Protein AF-0000000078165678 (afdb_homodimer)

Solvent-accessible surface area (backbone atoms only — not comparable to full-atom values): 18651 Å² total; per-residue (Å²): 136,82,77,77,74,76,75,75,70,80,78,75,77,70,80,74,79,73,85,75,77,84,76,58,66,64,61,79,60,72,53,72,74,66,67,75,62,62,74,57,69,60,72,69,70,60,72,50,87,50,78,66,62,39,40,30,52,13,30,58,31,57,46,31,37,28,47,55,70,86,42,38,76,42,80,44,80,47,77,76,38,74,46,68,46,66,55,64,49,75,38,49,30,48,27,37,32,32,26,55,42,74,42,92,86,68,48,48,41,68,42,73,66,21,32,33,27,64,57,38,56,46,24,39,38,17,45,44,55,43,23,73,54,58,28,30,36,43,35,45,81,53,34,38,34,33,22,57,84,89,43,74,77,44,63,18,38,58,53,96,34,27,23,35,90,137,82,80,79,75,77,78,76,72,81,77,75,75,70,81,74,80,73,86,76,79,85,75,57,65,62,61,81,62,72,52,72,74,67,66,74,62,62,76,59,70,59,72,70,69,59,73,50,88,51,78,67,62,40,40,29,51,13,30,59,30,58,46,30,37,29,45,54,72,87,42,37,77,41,79,43,80,47,76,78,38,75,46,68,45,66,56,64,50,76,38,49,29,48,28,35,32,32,26,55,43,75,43,95,87,68,49,48,41,71,42,72,66,21,33,33,26,64,57,38,55,47,24,39,37,17,45,43,55,44,22,72,54,59,28,30,36,43,33,45,81,53,33,38,34,32,22,56,83,91,43,76,77,44,63,19,39,59,52,96,36,27,23,35,90

Nearest PDB structures (foldseek):
  8to6-assembly1_J  TM=2.384E-01  e=2.550E+00  Escherichia coli K-12
  6n62-assembly1_D  TM=2.868E-01  e=6.479E+00  Escherichia coli
  8to6-assembly1_J  TM=2.404E-01  e=2.681E+00  Escherichia coli K-12
  6n62-assembly1_D  TM=2.866E-01  e=6.823E+00  Escherichia coli

Secondary structure (DSSP, 8-state):
------------------SSSS------------SGGGT--S------S-GGG-EEEETT-SS-EES-GGGBSS-EEEEEEEEE-TT--EEEEEEEEEEEEE-TTS-EEEEEEEEEETT-SSEEEEHHHHHTTT-EEEEETTEEEEEETTEEEEEEEEETTEEE-/------------------SSSS------------SGGGT--S------S-GGG-EEEETT-SS-EES-GGGBSS-EEEEEEEEE-TT--EEEEEEEEEEEEE-TTS-EEEEEEEEEETT-SSEEEEHHHHHTTT-EEEEETTEEEEEETTEEEEEEEEETTEEE-

Structure (mmCIF, N/CA/C/O backbone):
data_AF-0000000078165678-model_v1
#
loop_
_entity.id
_entity.type
_entity.pdbx_description
1 polymer 'Retrovirus-related Pol polyprotein from transposon TNT 1-94-like beta-barrel domain-containing protein'
#
loop_
_atom_site.group_PDB
_atom_site.id
_atom_site.type_symbol
_atom_site.label_atom_id
_atom_site.label_alt_id
_atom_site.label_comp_id
_atom_site.label_asym_id
_atom_site.label_entity_id
_atom_site.label_seq_id
_atom_site.pdbx_PDB_ins_code
_atom_site.Cartn_x
_atom_site.Cartn_y
_atom_site.Cartn_z
_atom_site.occupancy
_atom_site.B_iso_or_equiv
_atom_site.auth_seq_id
_atom_site.auth_comp_id
_atom_site.auth_asym_id
_atom_site.auth_atom_id
_atom_site.pdbx_PDB_model_num
ATOM 1 N N . MET A 1 1 ? -13.43 -62.094 -15.93 1 25.5 1 MET A N 1
ATOM 2 C CA . MET A 1 1 ? -13.492 -60.969 -16.844 1 25.5 1 MET A CA 1
ATOM 3 C C . MET A 1 1 ? -13.539 -59.656 -16.078 1 25.5 1 MET A C 1
ATOM 5 O O . MET A 1 1 ? -14.617 -59.188 -15.672 1 25.5 1 MET A O 1
ATOM 9 N N . ASN A 1 2 ? -12.633 -59.375 -15.172 1 29.27 2 ASN A N 1
ATOM 10 C CA . ASN A 1 2 ? -12.57 -58.438 -14.039 1 29.27 2 ASN A CA 1
ATOM 11 C C . ASN A 1 2 ? -12.43 -57 -14.5 1 29.27 2 ASN A C 1
ATOM 13 O O . ASN A 1 2 ? -11.461 -56.656 -15.18 1 29.27 2 ASN A O 1
ATOM 17 N N . GLY A 1 3 ? -13.586 -56.344 -14.82 1 27.39 3 GLY A N 1
ATOM 18 C CA . GLY A 1 3 ? -13.742 -55.031 -15.406 1 27.39 3 GLY A CA 1
ATOM 19 C C . GLY A 1 3 ? -13.047 -53.938 -14.609 1 27.39 3 GLY A C 1
ATOM 20 O O . GLY A 1 3 ? -13.352 -53.719 -13.43 1 27.39 3 GLY A O 1
ATOM 21 N N . LYS A 1 4 ? -11.758 -53.656 -14.891 1 30.83 4 LYS A N 1
ATOM 22 C CA . LYS A 1 4 ? -10.875 -52.625 -14.352 1 30.83 4 LYS A CA 1
ATOM 23 C C . LYS A 1 4 ? -11.531 -51.25 -14.43 1 30.83 4 LYS A C 1
ATOM 25 O O . LYS A 1 4 ? -11.82 -50.75 -15.523 1 30.83 4 LYS A O 1
ATOM 30 N N . GLY A 1 5 ? -12.391 -50.969 -13.461 1 30.25 5 GLY A N 1
ATOM 31 C CA . GLY A 1 5 ? -13.078 -49.688 -13.32 1 30.25 5 GLY A CA 1
ATOM 32 C C . GLY A 1 5 ? -12.164 -48.5 -13.477 1 30.25 5 GLY A C 1
ATOM 33 O O . GLY A 1 5 ? -11.109 -48.438 -12.844 1 30.25 5 GLY A O 1
ATOM 34 N N . LYS A 1 6 ? -12.156 -47.875 -14.695 1 29.58 6 LYS A N 1
ATOM 35 C CA . LYS A 1 6 ? -11.469 -46.688 -15.141 1 29.58 6 LYS A CA 1
ATOM 36 C C . LYS A 1 6 ? -11.656 -45.531 -14.141 1 29.58 6 LYS A C 1
ATOM 38 O O . LYS A 1 6 ? -12.789 -45.188 -13.82 1 29.58 6 LYS A O 1
ATOM 43 N N . SER A 1 7 ? -10.758 -45.531 -13.148 1 27.52 7 SER A N 1
ATOM 44 C CA . SER A 1 7 ? -10.742 -44.438 -12.164 1 27.52 7 SER A CA 1
ATOM 45 C C . SER A 1 7 ? -10.789 -43.062 -12.836 1 27.52 7 SER A C 1
ATOM 47 O O . SER A 1 7 ? -9.977 -42.781 -13.719 1 27.52 7 SER A O 1
ATOM 49 N N . VAL A 1 8 ? -11.953 -42.594 -13.195 1 24.62 8 VAL A N 1
ATOM 50 C CA . VAL A 1 8 ? -12.266 -41.25 -13.742 1 24.62 8 VAL A CA 1
ATOM 51 C C . VAL A 1 8 ? -11.461 -40.188 -13.016 1 24.62 8 VAL A C 1
ATOM 53 O O . VAL A 1 8 ? -11.461 -40.125 -11.781 1 24.62 8 VAL A O 1
ATOM 56 N N . SER A 1 9 ? -10.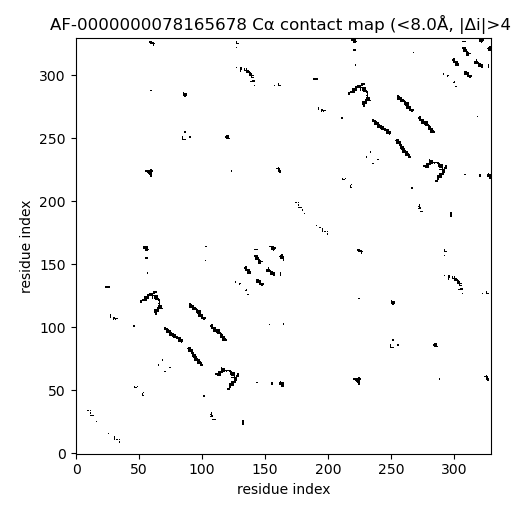297 -39.938 -13.602 1 26.17 9 SER A N 1
ATOM 57 C CA . SER A 1 9 ? -9.398 -38.875 -13.156 1 26.17 9 SER A CA 1
ATOM 58 C C . SER A 1 9 ? -10.156 -37.562 -12.984 1 26.17 9 SER A C 1
ATOM 60 O O . SER A 1 9 ? -11 -37.219 -13.82 1 26.17 9 SER A O 1
ATOM 62 N N . PRO A 1 10 ? -10.438 -37.219 -11.828 1 26.42 10 PRO A N 1
ATOM 63 C CA . PRO A 1 10 ? -11.164 -35.969 -11.562 1 26.42 10 PRO A CA 1
ATOM 64 C C . PRO A 1 10 ? -10.641 -34.781 -12.375 1 26.42 10 PRO A C 1
ATOM 66 O O . PRO A 1 10 ? -9.43 -34.625 -12.531 1 26.42 10 PRO A O 1
ATOM 69 N N . LEU A 1 11 ? -11.219 -34.375 -13.594 1 23.06 11 LEU A N 1
ATOM 70 C CA . LEU A 1 11 ? -11.078 -33.281 -14.531 1 23.06 11 LEU A CA 1
ATOM 71 C C . LEU A 1 11 ? -10.859 -31.953 -13.797 1 23.06 11 LEU A C 1
ATOM 73 O O . LEU A 1 11 ? -11.695 -31.547 -12.984 1 23.06 11 LEU A O 1
ATOM 77 N N . ALA A 1 12 ? -9.664 -31.719 -13.336 1 26.28 12 ALA A N 1
ATOM 78 C CA . ALA A 1 12 ? -9.234 -30.391 -12.906 1 26.28 12 ALA A CA 1
ATOM 79 C C . ALA A 1 12 ? -9.633 -29.328 -13.922 1 26.28 12 ALA A C 1
ATOM 81 O O . ALA A 1 12 ? -9.289 -29.438 -15.102 1 26.28 12 ALA A O 1
ATOM 82 N N . THR A 1 13 ? -10.867 -28.859 -14.008 1 25.22 13 THR A N 1
ATOM 83 C CA . THR A 1 13 ? -11.289 -27.859 -14.977 1 25.22 13 THR A CA 1
ATOM 84 C C . THR A 1 13 ? -10.398 -26.609 -14.891 1 25.22 13 THR A C 1
ATOM 86 O O . THR A 1 13 ? -10.383 -25.922 -13.867 1 25.22 13 THR A O 1
ATOM 89 N N . VAL A 1 14 ? -9.164 -26.656 -15.188 1 27.55 14 VAL A N 1
ATOM 90 C CA . VAL A 1 14 ? -8.328 -25.5 -15.438 1 27.55 14 VAL A CA 1
ATOM 91 C C . VAL A 1 14 ? -8.992 -24.594 -16.469 1 27.55 14 VAL A C 1
ATOM 93 O O . VAL A 1 14 ? -9.297 -25.031 -17.578 1 27.55 14 VAL A O 1
ATOM 96 N N . VAL A 1 15 ? -9.781 -23.625 -16 1 25.73 15 VAL A N 1
ATOM 97 C CA . VAL A 1 15 ? -10.289 -22.703 -17.016 1 25.73 15 VAL A CA 1
ATOM 98 C C . VAL A 1 15 ? -9.133 -21.953 -17.672 1 25.73 15 VAL A C 1
ATOM 100 O O . VAL A 1 15 ? -8.367 -21.266 -16.984 1 25.73 15 VAL A O 1
ATOM 103 N N . VAL A 1 16 ? -8.531 -22.531 -18.625 1 25.78 16 VAL A N 1
ATOM 104 C CA . VAL A 1 16 ? -7.57 -21.875 -19.516 1 25.78 16 VAL A CA 1
ATOM 105 C C . VAL A 1 16 ? -8.242 -20.719 -20.25 1 25.78 16 VAL A C 1
ATOM 107 O O . VAL A 1 16 ? -9.203 -20.922 -20.984 1 25.78 16 VAL A O 1
ATOM 110 N N . VAL A 1 17 ? -8.25 -19.453 -19.641 1 27.78 17 VAL A N 1
ATOM 111 C CA . VAL A 1 17 ? -8.75 -18.344 -20.438 1 27.78 17 VAL A CA 1
ATOM 112 C C . VAL A 1 17 ? -7.812 -18.094 -21.625 1 27.78 17 VAL A C 1
ATOM 114 O O . VAL A 1 17 ? -6.594 -18.047 -21.469 1 27.78 17 VAL A O 1
ATOM 117 N N . GLU A 1 18 ? -8.227 -18.5 -22.781 1 25.64 18 GLU A N 1
ATOM 118 C CA . GLU A 1 18 ? -7.594 -18.188 -24.047 1 25.64 18 GLU A CA 1
ATOM 119 C C . GLU A 1 18 ? -7.234 -16.719 -24.156 1 25.64 18 GLU A C 1
ATOM 121 O O . GLU A 1 18 ? -7.891 -15.867 -23.531 1 25.64 18 GLU A O 1
ATOM 126 N N . ARG A 1 19 ? -6.047 -16.344 -24.703 1 24.73 19 ARG A N 1
ATOM 127 C CA . ARG A 1 19 ? -5.324 -15.109 -24.984 1 24.73 19 ARG A CA 1
ATOM 128 C C . ARG A 1 19 ? -6.254 -14.055 -25.578 1 24.73 19 ARG A C 1
ATOM 130 O O . ARG A 1 19 ? -5.82 -12.945 -25.891 1 24.73 19 ARG A O 1
ATOM 137 N N . ASP A 1 20 ? -7.266 -14.398 -26.344 1 26.17 20 ASP A N 1
ATOM 138 C CA . ASP A 1 20 ? -7.754 -13.312 -27.188 1 26.17 20 ASP A CA 1
ATOM 139 C C . ASP A 1 20 ? -8.258 -12.141 -26.359 1 26.17 20 ASP A C 1
ATOM 141 O O . ASP A 1 20 ? -7.871 -11 -26.594 1 26.17 20 ASP A O 1
ATOM 145 N N . SER A 1 21 ? -9.672 -11.906 -26.281 1 27.45 21 SER A N 1
ATOM 146 C CA . SER A 1 21 ? -10.445 -10.695 -26 1 27.45 21 SER A CA 1
ATOM 147 C C . SER A 1 21 ? -10.258 -10.242 -24.562 1 27.45 21 SER A C 1
ATOM 149 O O . SER A 1 21 ? -9.938 -11.047 -23.688 1 27.45 21 SER A O 1
ATOM 151 N N . TYR A 1 22 ? -10.164 -8.812 -24.203 1 27.89 22 TYR A N 1
ATOM 152 C CA . TYR A 1 22 ? -9.797 -7.953 -23.078 1 27.89 22 TYR A CA 1
ATOM 153 C C . TYR A 1 22 ? -10.469 -8.422 -21.797 1 27.89 22 TYR A C 1
ATOM 155 O O . TYR A 1 22 ? -10.242 -7.848 -20.719 1 27.89 22 TYR A O 1
ATOM 163 N N . GLU A 1 23 ? -11.727 -9.008 -21.891 1 28.95 23 GLU A N 1
ATOM 164 C CA . GLU A 1 23 ? -12.484 -8.961 -20.656 1 28.95 23 GLU A CA 1
ATOM 165 C C . GLU A 1 23 ? -11.891 -9.898 -19.609 1 28.95 23 GLU A C 1
ATOM 167 O O . GLU A 1 23 ? -11.93 -11.117 -19.766 1 28.95 23 GLU A O 1
ATOM 172 N N . VAL A 1 24 ? -10.719 -9.672 -19.109 1 29.03 24 VAL A N 1
ATOM 173 C CA . VAL A 1 24 ? -9.969 -10.453 -18.141 1 29.03 24 VAL A CA 1
ATOM 174 C C . VAL A 1 24 ? -10.867 -10.836 -16.969 1 29.03 24 VAL A C 1
ATOM 176 O O . VAL A 1 24 ? -11.18 -10.008 -16.109 1 29.03 24 VAL A O 1
ATOM 179 N N . LYS A 1 25 ? -12.055 -11.398 -17.281 1 29.39 25 LYS A N 1
ATOM 180 C CA . LYS A 1 25 ? -12.766 -11.945 -16.141 1 29.39 25 LYS A CA 1
ATOM 181 C C . LYS A 1 25 ? -11.898 -12.969 -15.398 1 29.39 25 LYS A C 1
ATOM 183 O O . LYS A 1 25 ? -11.867 -14.141 -15.758 1 29.39 25 LYS A O 1
ATOM 188 N N . LEU A 1 26 ? -10.625 -12.898 -15.391 1 30.28 26 LEU A N 1
ATOM 189 C CA . LEU A 1 26 ? -9.898 -13.875 -14.586 1 30.28 26 LEU A CA 1
ATOM 190 C C . LEU A 1 26 ? -10.484 -13.961 -13.18 1 30.28 26 LEU A C 1
ATOM 192 O O . LEU A 1 26 ? -10.352 -13.023 -12.391 1 30.28 26 LEU A O 1
ATOM 196 N N . VAL A 1 27 ? -11.758 -14.273 -13.125 1 29.03 27 VAL A N 1
ATOM 197 C CA . VAL A 1 27 ? -12.359 -14.609 -11.844 1 29.03 27 VAL A CA 1
ATOM 198 C C . VAL A 1 27 ? -11.406 -15.484 -11.039 1 29.03 27 VAL A C 1
ATOM 200 O O . VAL A 1 27 ? -10.727 -16.344 -11.594 1 29.03 27 VAL A O 1
ATOM 203 N N . LEU A 1 28 ? -10.977 -15 -9.875 1 32.53 28 LEU A N 1
ATOM 204 C CA . LEU A 1 28 ? -10.453 -15.812 -8.781 1 32.53 28 LEU A CA 1
ATOM 205 C C . LEU A 1 28 ? -11.133 -17.172 -8.75 1 32.53 28 LEU A C 1
ATOM 207 O O . LEU A 1 28 ? -12.305 -17.281 -8.375 1 32.53 28 LEU A O 1
ATOM 211 N N . ALA A 1 29 ? -11.25 -17.875 -9.852 1 27.33 29 ALA A N 1
ATOM 212 C CA . ALA A 1 29 ? -11.727 -19.25 -9.734 1 27.33 29 ALA A CA 1
ATOM 213 C C . ALA A 1 29 ? -10.953 -20 -8.656 1 27.33 29 ALA A C 1
ATOM 215 O O . ALA A 1 29 ? -9.719 -19.984 -8.641 1 27.33 29 ALA A O 1
ATOM 216 N N . ALA A 1 30 ? -11.539 -20.094 -7.422 1 29.72 30 ALA A N 1
ATOM 217 C CA . ALA A 1 30 ? -11.188 -21.109 -6.43 1 29.72 30 ALA A CA 1
ATOM 218 C C . ALA A 1 30 ? -10.891 -22.438 -7.094 1 29.72 30 ALA A C 1
ATOM 220 O O . ALA A 1 30 ? -11.82 -23.188 -7.438 1 29.72 30 ALA A O 1
ATOM 221 N N . THR A 1 31 ? -10.273 -22.594 -8.164 1 29.41 31 THR A N 1
ATOM 222 C CA . THR A 1 31 ? -9.875 -23.969 -8.445 1 29.41 31 THR A CA 1
ATOM 223 C C . THR A 1 31 ? -9.195 -24.594 -7.227 1 29.41 31 THR A C 1
ATOM 225 O O . THR A 1 31 ? -8.141 -24.141 -6.793 1 29.41 31 THR A O 1
ATOM 228 N N . VAL A 1 32 ? -10.031 -25.094 -6.277 1 27.91 32 VAL A N 1
ATOM 229 C CA . VAL A 1 32 ? -9.539 -26.047 -5.285 1 27.91 32 VAL A CA 1
ATOM 230 C C . VAL A 1 32 ? -8.633 -27.062 -5.961 1 27.91 32 VAL A C 1
ATOM 232 O O . VAL A 1 32 ? -9.086 -27.891 -6.758 1 27.91 32 VAL A O 1
ATOM 235 N N . PHE A 1 33 ? -7.543 -26.703 -6.441 1 28.16 33 PHE A N 1
ATOM 236 C CA . PHE A 1 33 ? -6.562 -27.734 -6.785 1 28.16 33 PHE A CA 1
ATOM 237 C C . PHE A 1 33 ? -6.5 -28.797 -5.703 1 28.16 33 PHE A C 1
ATOM 239 O O . PHE A 1 33 ? -5.949 -28.578 -4.625 1 28.16 33 PHE A O 1
ATOM 246 N N . THR A 1 34 ? -7.543 -29.469 -5.371 1 26.52 34 THR A N 1
ATOM 247 C CA . THR A 1 34 ? -7.398 -30.672 -4.555 1 26.52 34 THR A CA 1
ATOM 248 C C . THR A 1 34 ? -6.309 -31.578 -5.117 1 26.52 34 THR A C 1
ATOM 250 O O . THR A 1 34 ? -5.637 -32.281 -4.363 1 26.52 34 THR A O 1
ATOM 253 N N . LYS A 1 35 ? -6.402 -31.938 -6.418 1 28.05 35 LYS A N 1
ATOM 254 C CA . LYS A 1 35 ? -5.77 -33.219 -6.746 1 28.05 35 LYS A CA 1
ATOM 255 C C . LYS A 1 35 ? -4.258 -33.156 -6.559 1 28.05 35 LYS A C 1
ATOM 257 O O . LYS A 1 35 ? -3.646 -34.062 -6.027 1 28.05 35 LYS A O 1
ATOM 262 N N . ALA A 1 36 ? -3.627 -32.375 -7.508 1 28.2 36 ALA A N 1
ATOM 263 C CA . ALA A 1 36 ? -2.246 -32.75 -7.789 1 28.2 36 ALA A CA 1
ATOM 264 C C . ALA A 1 36 ? -1.341 -32.438 -6.598 1 28.2 36 ALA A C 1
ATOM 266 O O . ALA A 1 36 ? -0.115 -32.5 -6.707 1 28.2 36 ALA A O 1
ATOM 267 N N . TYR A 1 37 ? -1.812 -31.797 -5.547 1 28.17 37 TYR A N 1
ATOM 268 C CA . TYR A 1 37 ? -0.857 -31.75 -4.445 1 28.17 37 TYR A CA 1
ATOM 269 C C . TYR A 1 37 ? -0.466 -33.156 -4.008 1 28.17 37 TYR A C 1
ATOM 271 O O . TYR A 1 37 ? 0.077 -33.344 -2.918 1 28.17 37 TYR A O 1
ATOM 279 N N . GLU A 1 38 ? -1.047 -34.094 -4.586 1 30.03 38 GLU A N 1
ATOM 280 C CA . GLU A 1 38 ? -0.517 -35.281 -3.955 1 30.03 38 GLU A CA 1
ATOM 281 C C . GLU A 1 38 ? 1.007 -35.25 -3.893 1 30.03 38 GLU A C 1
ATOM 283 O O . GLU A 1 38 ? 1.599 -35.594 -2.867 1 30.03 38 GLU A O 1
ATOM 288 N N . HIS A 1 39 ? 1.7 -35.531 -5.051 1 28.81 39 HIS A N 1
ATOM 289 C CA . HIS A 1 39 ? 3.115 -35.875 -4.996 1 28.81 39 HIS A CA 1
ATOM 290 C C . HIS A 1 39 ? 3.98 -34.625 -4.828 1 28.81 39 HIS A C 1
ATOM 292 O O . HIS A 1 39 ? 5.203 -34.688 -4.965 1 28.81 39 HIS A O 1
ATOM 298 N N . VAL A 1 40 ? 3.523 -33.438 -5.195 1 30.36 40 VAL A N 1
ATOM 299 C CA . VAL A 1 40 ? 4.594 -32.531 -4.801 1 30.36 40 VAL A CA 1
ATOM 300 C C . VAL A 1 40 ? 4.809 -32.594 -3.291 1 30.36 40 VAL A C 1
ATOM 302 O O . VAL A 1 40 ? 3.932 -32.219 -2.512 1 30.36 40 VAL A O 1
ATOM 305 N N . SER A 1 41 ? 5.207 -33.594 -2.758 1 29.22 41 SER A N 1
ATOM 306 C CA . SER A 1 41 ? 5.816 -33.688 -1.438 1 29.22 41 SER A CA 1
ATOM 307 C C . SER A 1 41 ? 6.465 -32.375 -1.012 1 29.22 41 SER A C 1
ATOM 309 O O . SER A 1 41 ? 7.301 -32.375 -0.105 1 29.22 41 SER A O 1
ATOM 311 N N . GLY A 1 42 ? 6.637 -31.469 -2.01 1 30.48 42 GLY A N 1
ATOM 312 C CA . GLY A 1 42 ? 7.301 -30.328 -1.394 1 30.48 42 GLY A CA 1
ATOM 313 C C . GLY A 1 42 ? 6.527 -29.75 -0.223 1 30.48 42 GLY A C 1
ATOM 314 O O . GLY A 1 42 ? 5.309 -29.891 -0.142 1 30.48 42 GLY A O 1
ATOM 315 N N . ASP A 1 43 ? 7.113 -29.672 0.886 1 30.02 43 ASP A N 1
ATOM 316 C CA . ASP A 1 43 ? 6.633 -29.016 2.102 1 30.02 43 ASP A CA 1
ATOM 317 C C . ASP A 1 43 ? 5.742 -27.812 1.768 1 30.02 43 ASP A C 1
ATOM 319 O O . ASP A 1 43 ? 6.164 -26.906 1.055 1 30.02 43 ASP A O 1
ATOM 323 N N . ILE A 1 44 ? 4.539 -28.062 1.218 1 33.66 44 ILE A N 1
ATOM 324 C CA . ILE A 1 44 ? 3.648 -26.906 1.254 1 33.66 44 ILE A CA 1
ATOM 325 C C . ILE A 1 44 ? 4.137 -25.906 2.303 1 33.66 44 ILE A C 1
ATOM 327 O O . ILE A 1 44 ? 4.223 -26.234 3.488 1 33.66 44 ILE A O 1
ATOM 331 N N . LEU A 1 45 ? 5.086 -25.219 1.938 1 30.22 45 LEU A N 1
ATOM 332 C CA . LEU A 1 45 ? 5.512 -24.188 2.885 1 30.22 45 LEU A CA 1
ATOM 333 C C . LEU A 1 45 ? 4.309 -23.609 3.617 1 30.22 45 LEU A C 1
ATOM 335 O O . LEU A 1 45 ? 3.422 -23.016 2.992 1 30.22 45 LEU A O 1
ATOM 339 N N . GLU A 1 46 ? 3.729 -24.422 4.398 1 33.62 46 GLU A N 1
ATOM 340 C CA . GLU A 1 46 ? 2.822 -23.781 5.348 1 33.62 46 GLU A CA 1
ATOM 341 C C . GLU A 1 46 ? 3.201 -22.312 5.578 1 33.62 46 GLU A C 1
ATOM 343 O O . GLU A 1 46 ? 4.383 -21.984 5.688 1 33.62 46 GLU A O 1
ATOM 348 N N . THR A 1 47 ? 2.562 -21.422 4.797 1 36.38 47 THR A N 1
ATOM 349 C CA . THR A 1 47 ? 2.764 -20.062 5.266 1 36.38 47 THR A CA 1
ATOM 350 C C . THR A 1 47 ? 3.047 -20.031 6.766 1 36.38 47 THR A C 1
ATOM 352 O O . THR A 1 47 ? 2.143 -20.25 7.574 1 36.38 47 THR A O 1
ATOM 355 N N . SER A 1 48 ? 3.859 -20.938 7.262 1 34.5 48 SER A N 1
ATOM 356 C CA . SER A 1 48 ? 4.246 -20.719 8.648 1 34.5 48 SER A CA 1
ATOM 357 C C . SER A 1 48 ? 4.441 -19.234 8.938 1 34.5 48 SER A C 1
ATOM 359 O O . SER A 1 48 ? 4.734 -18.453 8.031 1 34.5 48 SER A O 1
ATOM 361 N N . ASN A 1 49 ? 3.842 -18.719 9.945 1 39.44 49 ASN A N 1
ATOM 362 C CA . ASN A 1 49 ? 3.994 -17.406 10.562 1 39.44 49 ASN A CA 1
ATOM 363 C C . ASN A 1 49 ? 5.426 -16.891 10.438 1 39.44 49 ASN A C 1
ATOM 365 O O . ASN A 1 49 ? 5.902 -16.156 11.305 1 39.44 49 ASN A O 1
ATOM 369 N N . SER A 1 50 ? 6.27 -17.547 9.711 1 41.53 50 SER A N 1
ATOM 370 C CA . SER A 1 50 ? 7.531 -16.812 9.68 1 41.53 50 SER A CA 1
ATOM 371 C C . SER A 1 50 ? 7.395 -15.516 8.891 1 41.53 50 SER A C 1
ATOM 373 O O . SER A 1 50 ? 6.621 -15.438 7.934 1 41.53 50 SER A O 1
ATOM 375 N N . SER A 1 51 ? 7.641 -14.352 9.422 1 50.28 51 SER A N 1
ATOM 376 C CA . SER A 1 51 ? 7.625 -12.953 9.008 1 50.28 51 SER A CA 1
ATOM 377 C C . SER A 1 51 ? 8.039 -12.805 7.551 1 50.28 51 SER A C 1
ATOM 379 O O . SER A 1 51 ? 7.488 -11.969 6.828 1 50.28 51 SER A O 1
ATOM 381 N N . GLU A 1 52 ? 8.883 -13.797 7.008 1 55.59 52 GLU A N 1
ATOM 382 C CA . GLU A 1 52 ? 9.484 -13.602 5.691 1 55.59 52 GLU A CA 1
ATOM 383 C C . GLU A 1 52 ? 8.57 -14.117 4.582 1 55.59 52 GLU A C 1
ATOM 385 O O . GLU A 1 52 ? 8.758 -13.789 3.41 1 55.59 52 GLU A O 1
ATOM 390 N N . THR A 1 53 ? 7.434 -14.688 4.922 1 68 53 THR A N 1
ATOM 391 C CA . THR A 1 53 ? 6.648 -15.289 3.852 1 68 53 THR A CA 1
ATOM 392 C C . THR A 1 53 ? 5.203 -14.797 3.902 1 68 53 THR A C 1
ATOM 394 O O . THR A 1 53 ? 4.344 -15.305 3.18 1 68 53 THR A O 1
ATOM 397 N N . SER A 1 54 ? 5.105 -13.781 4.641 1 85.62 54 SER A N 1
ATOM 398 C CA . SER A 1 54 ? 3.711 -13.375 4.785 1 85.62 54 SER A CA 1
ATOM 399 C C . SER A 1 54 ? 3.268 -12.492 3.623 1 85.62 54 SER A C 1
ATOM 401 O O . SER A 1 54 ? 4.062 -11.711 3.09 1 85.62 54 SER A O 1
ATOM 403 N N . TRP A 1 55 ? 1.999 -12.727 3.184 1 93.12 55 TRP A N 1
ATOM 404 C CA . TRP A 1 55 ? 1.38 -11.906 2.143 1 93.12 55 TRP A CA 1
ATOM 405 C C . TRP A 1 55 ? 0.713 -10.672 2.742 1 93.12 55 TRP A C 1
ATOM 407 O O . TRP A 1 55 ? 0.057 -10.758 3.783 1 93.12 55 TRP A O 1
ATOM 417 N N . ILE A 1 56 ? 0.977 -9.547 2.121 1 95.44 56 ILE A N 1
ATOM 418 C CA . ILE A 1 56 ? 0.461 -8.266 2.598 1 95.44 56 ILE A CA 1
ATOM 419 C C . ILE A 1 56 ? -0.545 -7.707 1.592 1 95.44 56 ILE A C 1
ATOM 421 O O . ILE A 1 56 ? -0.268 -7.652 0.392 1 95.44 56 ILE A O 1
ATOM 425 N N . LEU A 1 57 ? -1.762 -7.371 2.039 1 96.94 57 LEU A N 1
ATOM 426 C CA . LEU A 1 57 ? -2.715 -6.656 1.197 1 96.94 57 LEU A CA 1
ATOM 427 C C . LEU A 1 57 ? -2.334 -5.184 1.073 1 96.94 57 LEU A C 1
ATOM 429 O O . LEU A 1 57 ? -2.361 -4.445 2.061 1 96.94 57 LEU A O 1
ATOM 433 N N . ASP A 1 58 ? -1.987 -4.766 -0.189 1 97.31 58 ASP A N 1
ATOM 434 C CA . ASP A 1 58 ? -1.304 -3.488 -0.376 1 97.31 58 ASP A CA 1
ATOM 435 C C . ASP A 1 58 ? -1.953 -2.676 -1.495 1 97.31 58 ASP A C 1
ATOM 437 O O . ASP A 1 58 ? -1.839 -3.027 -2.67 1 97.31 58 ASP A O 1
ATOM 441 N N . SER A 1 59 ? -2.564 -1.516 -1.15 1 97.62 59 SER A N 1
ATOM 442 C CA . SER A 1 59 ? -3.199 -0.648 -2.137 1 97.62 59 SER A CA 1
ATOM 443 C C . SER A 1 59 ? -2.186 0.287 -2.785 1 97.62 59 SER A C 1
ATOM 445 O O . SER A 1 59 ? -2.51 0.995 -3.742 1 97.62 59 SER A O 1
ATOM 447 N N . GLY A 1 60 ? -0.947 0.286 -2.311 1 95.25 60 GLY A N 1
ATOM 448 C CA . GLY A 1 60 ? 0.096 1.138 -2.859 1 95.25 60 GLY A CA 1
ATOM 449 C C . GLY A 1 60 ? 0.99 0.422 -3.855 1 95.25 60 GLY A C 1
ATOM 450 O O . GLY A 1 60 ? 1.907 1.022 -4.418 1 95.25 60 GLY A O 1
ATOM 451 N N . CYS A 1 61 ? 0.748 -0.783 -4.051 1 94.62 61 CYS A N 1
ATOM 452 C CA . CYS A 1 61 ? 1.57 -1.595 -4.941 1 94.62 61 CYS A CA 1
ATOM 453 C C . CYS A 1 61 ? 0.874 -1.814 -6.277 1 94.62 61 CYS A C 1
ATOM 455 O O . CYS A 1 61 ? -0.311 -2.15 -6.32 1 94.62 61 CYS A O 1
ATOM 457 N N . SER A 1 62 ? 1.617 -1.74 -7.383 1 92.56 62 SER A N 1
ATOM 458 C CA . SER A 1 62 ? 1.027 -1.758 -8.719 1 92.56 62 SER A CA 1
ATOM 459 C C . SER A 1 62 ? 0.862 -3.184 -9.234 1 92.56 62 SER A C 1
ATOM 461 O O . SER A 1 62 ? 0.083 -3.432 -10.156 1 92.56 62 SER A O 1
ATOM 463 N N . TYR A 1 63 ? 1.623 -4.148 -8.688 1 94.06 63 TYR A N 1
ATOM 464 C CA . TYR A 1 63 ? 1.581 -5.551 -9.086 1 94.06 63 TYR A CA 1
ATOM 465 C C . TYR A 1 63 ? 1.723 -6.465 -7.871 1 94.06 63 TYR A C 1
ATOM 467 O O . TYR A 1 63 ? 2.271 -6.062 -6.844 1 94.06 63 TYR A O 1
ATOM 475 N N . HIS A 1 64 ? 1.179 -7.672 -8.055 1 96.38 64 HIS A N 1
ATOM 476 C CA . HIS A 1 64 ? 1.586 -8.695 -7.094 1 96.38 64 HIS A CA 1
ATOM 477 C C . HIS A 1 64 ? 3.074 -9 -7.211 1 96.38 64 HIS A C 1
ATOM 479 O O . HIS A 1 64 ? 3.611 -9.07 -8.32 1 96.38 64 HIS A O 1
ATOM 485 N N . LYS A 1 65 ? 3.736 -9.078 -6.09 1 96.44 65 LYS A N 1
ATOM 486 C CA . LYS A 1 65 ? 5.18 -9.297 -6.133 1 96.44 65 LYS A CA 1
ATOM 487 C C . LYS A 1 65 ? 5.609 -10.336 -5.105 1 96.44 65 LYS A C 1
ATOM 489 O O . LYS A 1 65 ? 4.934 -10.539 -4.094 1 96.44 65 LYS A O 1
ATOM 494 N N . CYS A 1 66 ? 6.672 -10.984 -5.402 1 95.31 66 CYS A N 1
ATOM 495 C CA . CYS A 1 66 ? 7.227 -11.992 -4.496 1 95.31 66 CYS A CA 1
ATOM 496 C C . CYS A 1 66 ? 8.711 -12.211 -4.77 1 95.31 66 CYS A C 1
ATOM 498 O O . CYS A 1 66 ? 9.133 -12.258 -5.926 1 95.31 66 CYS A O 1
ATOM 500 N N . PRO A 1 67 ? 9.484 -12.336 -3.701 1 94.88 67 PRO A N 1
ATOM 501 C CA . PRO A 1 67 ? 10.914 -12.602 -3.904 1 94.88 67 PRO A CA 1
ATOM 502 C C . PRO A 1 67 ? 11.211 -14.078 -4.125 1 94.88 67 PRO A C 1
ATOM 504 O O . PRO A 1 67 ? 12.328 -14.438 -4.508 1 94.88 67 PRO A O 1
ATOM 507 N N . ASN A 1 68 ? 10.273 -14.984 -3.926 1 93.44 68 ASN A N 1
ATOM 508 C CA . ASN A 1 68 ? 10.516 -16.422 -3.947 1 93.44 68 ASN A CA 1
ATOM 509 C C . ASN A 1 68 ? 9.891 -17.078 -5.176 1 93.44 68 ASN A C 1
ATOM 511 O O . ASN A 1 68 ? 8.672 -17.141 -5.297 1 93.44 68 ASN A O 1
ATOM 515 N N . GLN A 1 69 ? 10.695 -17.656 -6.012 1 93.31 69 GLN A N 1
ATOM 516 C CA . GLN A 1 69 ? 10.227 -18.281 -7.242 1 93.31 69 GLN A CA 1
ATOM 517 C C . GLN A 1 69 ? 9.352 -19.5 -6.934 1 93.31 69 GLN A C 1
ATOM 519 O O . GLN A 1 69 ? 8.461 -19.844 -7.711 1 93.31 69 GLN A O 1
ATOM 524 N N . GLU A 1 70 ? 9.562 -20.141 -5.785 1 90.25 70 GLU A N 1
ATOM 525 C CA . GLU A 1 70 ? 8.867 -21.375 -5.418 1 90.25 70 GLU A CA 1
ATOM 526 C C . GLU A 1 70 ? 7.371 -21.125 -5.25 1 90.25 70 GLU A C 1
ATOM 528 O O . GLU A 1 70 ? 6.582 -22.078 -5.25 1 90.25 70 GLU A O 1
ATOM 533 N N . LEU A 1 71 ? 6.973 -19.891 -5.168 1 90.31 71 LEU A N 1
ATOM 534 C CA . LEU A 1 71 ? 5.566 -19.562 -4.969 1 90.31 71 LEU A CA 1
ATOM 535 C C . LEU A 1 71 ? 4.863 -19.359 -6.305 1 90.31 71 LEU A C 1
ATOM 537 O O . LEU A 1 71 ? 3.65 -19.141 -6.348 1 90.31 71 LEU A O 1
ATOM 541 N N . PHE A 1 72 ? 5.656 -19.484 -7.359 1 91.81 72 PHE A N 1
ATOM 542 C CA . PHE A 1 72 ? 5.078 -19.359 -8.688 1 91.81 72 PHE A CA 1
ATOM 543 C C . PHE A 1 72 ? 4.602 -20.719 -9.203 1 91.81 72 PHE A C 1
ATOM 545 O O . PHE A 1 72 ? 5.355 -21.688 -9.18 1 91.81 72 PHE A O 1
ATOM 552 N N . ALA A 1 73 ? 3.35 -20.766 -9.586 1 89.88 73 ALA A N 1
ATOM 553 C CA . ALA A 1 73 ? 2.789 -21.953 -10.227 1 89.88 73 ALA A CA 1
ATOM 554 C C . ALA A 1 73 ? 3.32 -22.109 -11.648 1 89.88 73 ALA A C 1
ATOM 556 O O . ALA A 1 73 ? 3.656 -23.219 -12.07 1 89.88 73 ALA A O 1
ATOM 557 N N . THR A 1 74 ? 3.273 -21.094 -12.391 1 92.19 74 THR A N 1
ATOM 558 C CA . THR A 1 74 ? 3.949 -20.969 -13.672 1 92.19 74 THR A CA 1
ATOM 559 C C . THR A 1 74 ? 4.934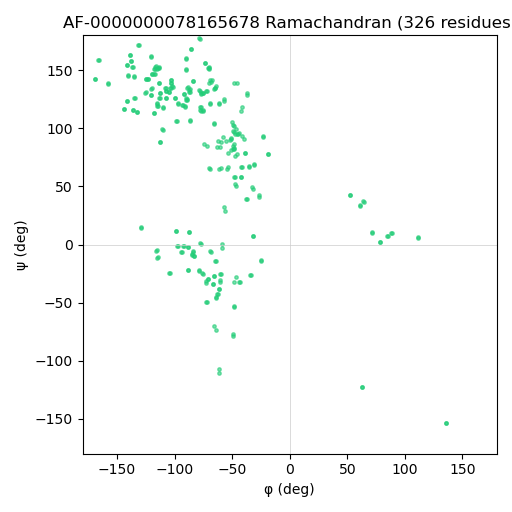 -19.797 -13.656 1 92.19 74 THR A C 1
ATOM 561 O O . THR A 1 74 ? 4.738 -18.828 -12.914 1 92.19 74 THR A O 1
ATOM 564 N N . TYR A 1 75 ? 6 -20.062 -14.43 1 94.94 75 TYR A N 1
ATOM 565 C CA . TYR A 1 75 ? 7.098 -19.109 -14.336 1 94.94 75 TYR A CA 1
ATOM 566 C C . TYR A 1 75 ? 7.723 -18.859 -15.703 1 94.94 75 TYR A C 1
ATOM 568 O O . TYR A 1 75 ? 8.102 -19.797 -16.406 1 94.94 75 TYR A O 1
ATOM 576 N N . GLU A 1 76 ? 7.734 -17.625 -16.062 1 96.25 76 GLU A N 1
ATOM 577 C CA . GLU A 1 76 ? 8.445 -17.172 -17.25 1 96.25 76 GLU A CA 1
ATOM 578 C C . GLU A 1 76 ? 9.594 -16.234 -16.891 1 96.25 76 GLU A C 1
ATOM 580 O O . GLU A 1 76 ? 9.367 -15.172 -16.328 1 96.25 76 GLU A O 1
ATOM 585 N N . LYS A 1 77 ? 10.797 -16.641 -17.25 1 95.94 77 LYS A N 1
ATOM 586 C CA . LYS A 1 77 ? 11.945 -15.773 -17.031 1 95.94 77 LYS A CA 1
ATOM 587 C C . LYS A 1 77 ? 11.938 -14.602 -18 1 95.94 77 LYS A C 1
ATOM 589 O O . LYS A 1 77 ? 11.633 -14.773 -19.188 1 95.94 77 LYS A O 1
ATOM 594 N N . ILE A 1 78 ? 12.133 -13.453 -17.438 1 94.06 78 ILE A N 1
ATOM 595 C CA . ILE A 1 78 ? 12.219 -12.297 -18.328 1 94.06 78 ILE A CA 1
ATOM 596 C C . ILE A 1 78 ? 13.578 -11.617 -18.156 1 94.06 78 ILE A C 1
ATOM 598 O O . ILE A 1 78 ? 14.312 -11.914 -17.219 1 94.06 78 ILE A O 1
ATOM 602 N N . GLU A 1 79 ? 13.875 -10.75 -19.266 1 87.69 79 GLU A N 1
ATOM 603 C CA . GLU A 1 79 ? 15.07 -9.93 -19.156 1 87.69 79 GLU A CA 1
ATOM 604 C C . GLU A 1 79 ? 14.891 -8.828 -18.109 1 87.69 79 GLU A C 1
ATOM 606 O O . GLU A 1 79 ? 13.82 -8.211 -18.031 1 87.69 79 GLU A O 1
ATOM 611 N N . ARG A 1 80 ? 15.773 -8.609 -17.422 1 74.94 80 ARG A N 1
ATOM 612 C CA . ARG A 1 80 ? 15.797 -7.773 -16.219 1 74.94 80 ARG A CA 1
ATOM 613 C C . ARG A 1 80 ? 15.062 -6.457 -16.469 1 74.94 80 ARG A C 1
ATOM 615 O O . ARG A 1 80 ? 15.492 -5.637 -17.266 1 74.94 80 ARG A O 1
ATOM 622 N N . ASP A 1 81 ? 13.828 -6.551 -16.062 1 89.12 81 ASP A N 1
ATOM 623 C CA . ASP A 1 81 ? 13.055 -5.32 -15.891 1 89.12 81 ASP A CA 1
ATOM 624 C C . ASP A 1 81 ? 13.203 -4.762 -14.484 1 89.12 81 ASP A C 1
ATOM 626 O O . ASP A 1 81 ? 13.766 -5.418 -13.602 1 89.12 81 ASP A O 1
ATOM 630 N N . LYS A 1 82 ? 12.867 -3.439 -14.422 1 92.5 82 LYS A N 1
ATOM 631 C CA . LYS A 1 82 ? 13.023 -2.814 -13.109 1 92.5 82 LYS A CA 1
ATOM 632 C C . LYS A 1 82 ? 11.711 -2.197 -12.641 1 92.5 82 LYS A C 1
ATOM 634 O O . LYS A 1 82 ? 10.875 -1.795 -13.453 1 92.5 82 LYS A O 1
ATOM 639 N N . ILE A 1 83 ? 11.492 -2.309 -11.383 1 91.12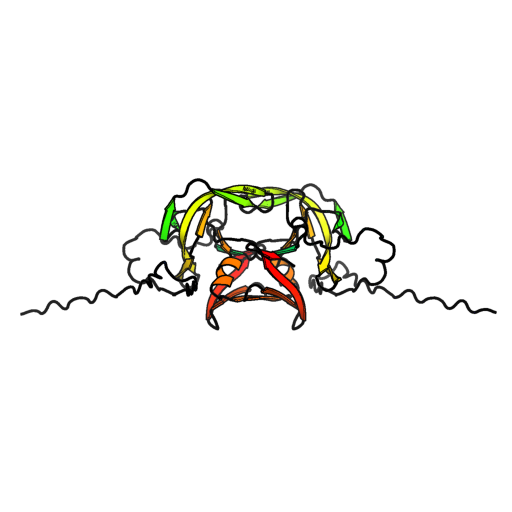 83 ILE A N 1
ATOM 640 C CA . ILE A 1 83 ? 10.422 -1.555 -10.734 1 91.12 83 ILE A CA 1
ATOM 641 C C . ILE A 1 83 ? 11.016 -0.592 -9.711 1 91.12 83 ILE A C 1
ATOM 643 O O . ILE A 1 83 ? 12.094 -0.841 -9.172 1 91.12 83 ILE A O 1
ATOM 647 N N . LEU A 1 84 ? 10.297 0.513 -9.469 1 90.12 84 LEU A N 1
ATOM 648 C CA . LEU A 1 84 ? 10.781 1.521 -8.531 1 90.12 84 LEU A CA 1
ATOM 649 C C . LEU A 1 84 ? 10.047 1.425 -7.199 1 90.12 84 LEU A C 1
ATOM 651 O O . LEU A 1 84 ? 8.812 1.316 -7.168 1 90.12 84 LEU A O 1
ATOM 655 N N . MET A 1 85 ? 10.867 1.493 -6.152 1 91.81 85 MET A N 1
ATOM 656 C CA . MET A 1 85 ? 10.312 1.604 -4.809 1 91.81 85 MET A CA 1
ATOM 657 C C . MET A 1 85 ? 9.867 3.033 -4.52 1 91.81 85 MET A C 1
ATOM 659 O O . MET A 1 85 ? 10.023 3.92 -5.359 1 91.81 85 MET A O 1
ATOM 663 N N . GLY A 1 86 ? 9.312 3.236 -3.354 1 87.94 86 GLY A N 1
ATOM 664 C CA . GLY A 1 86 ? 8.852 4.562 -2.971 1 87.94 86 GLY A CA 1
ATOM 665 C C . GLY A 1 86 ? 9.961 5.594 -2.943 1 87.94 86 GLY A C 1
ATOM 666 O O . GLY A 1 86 ? 9.711 6.789 -3.105 1 87.94 86 GLY A O 1
ATOM 667 N N . ASN A 1 87 ? 11.172 5.137 -2.74 1 88.62 87 ASN A N 1
ATOM 668 C CA . ASN A 1 87 ? 12.328 6.031 -2.717 1 88.62 87 ASN A CA 1
ATOM 669 C C . ASN A 1 87 ? 13.062 6.031 -4.051 1 88.62 87 ASN A C 1
ATOM 671 O O . ASN A 1 87 ? 14.227 6.43 -4.125 1 88.62 87 ASN A O 1
ATOM 675 N N . ASN A 1 88 ? 12.477 5.469 -5.051 1 90.31 88 ASN A N 1
ATOM 676 C CA . ASN A 1 88 ? 12.961 5.414 -6.426 1 90.31 88 ASN A CA 1
ATOM 677 C C . ASN A 1 88 ? 14.156 4.469 -6.559 1 90.31 88 ASN A C 1
ATOM 679 O O . ASN A 1 88 ? 14.867 4.5 -7.566 1 90.31 88 ASN A O 1
ATOM 683 N N . ASN A 1 89 ? 14.43 3.713 -5.477 1 91.94 89 ASN A N 1
ATOM 684 C CA . ASN A 1 89 ? 15.391 2.623 -5.645 1 91.94 89 ASN A CA 1
ATOM 685 C C . ASN A 1 89 ? 14.859 1.558 -6.602 1 91.94 89 ASN A C 1
ATOM 687 O O . ASN A 1 89 ? 13.703 1.142 -6.5 1 91.94 89 ASN A O 1
ATOM 691 N N . ALA A 1 90 ? 15.711 1.18 -7.461 1 92.31 90 ALA A N 1
ATOM 692 C CA . ALA A 1 90 ? 15.289 0.211 -8.469 1 92.31 90 ALA A CA 1
ATOM 693 C C . ALA A 1 90 ? 15.5 -1.219 -7.977 1 92.31 90 ALA A C 1
ATOM 695 O O . ALA A 1 90 ? 16.516 -1.523 -7.355 1 92.31 90 ALA A O 1
ATOM 696 N N . CYS A 1 91 ? 14.469 -2.051 -8.195 1 94.25 91 CYS A N 1
ATOM 697 C CA . CYS A 1 91 ? 14.555 -3.486 -7.949 1 94.25 91 CYS A CA 1
ATOM 698 C C . CYS A 1 91 ? 14.375 -4.273 -9.242 1 94.25 91 CYS A C 1
ATOM 700 O O . CYS A 1 91 ? 13.562 -3.9 -10.094 1 94.25 91 CYS A O 1
ATOM 702 N N . LYS A 1 92 ? 15.039 -5.363 -9.336 1 94.5 92 LYS A N 1
ATOM 703 C CA . LYS A 1 92 ? 15.023 -6.152 -10.562 1 94.5 92 LYS A CA 1
ATOM 704 C C . LYS A 1 92 ? 13.844 -7.125 -10.578 1 94.5 92 LYS A C 1
ATOM 706 O O . LYS A 1 92 ? 13.594 -7.816 -9.586 1 94.5 92 LYS A O 1
ATOM 711 N N . VAL A 1 93 ? 13.148 -7.113 -11.688 1 96.69 93 VAL A N 1
ATOM 712 C CA . VAL A 1 93 ? 12.156 -8.141 -11.977 1 96.69 93 VAL A CA 1
ATOM 713 C C . VAL A 1 93 ? 12.766 -9.219 -12.875 1 96.69 93 VAL A C 1
ATOM 715 O O . VAL A 1 93 ? 13.203 -8.922 -13.992 1 96.69 93 VAL A O 1
ATOM 718 N N . VAL A 1 94 ? 12.758 -10.43 -12.383 1 97.25 94 VAL A N 1
ATOM 719 C CA . VAL A 1 94 ? 13.5 -11.445 -13.117 1 97.25 94 VAL A CA 1
ATOM 720 C C . VAL A 1 94 ? 12.539 -12.508 -13.656 1 97.25 94 VAL A C 1
ATOM 722 O O . VAL A 1 94 ? 12.938 -13.383 -14.422 1 97.25 94 VAL A O 1
ATOM 725 N N . GLY A 1 95 ? 11.305 -12.43 -13.328 1 97.19 95 GLY A N 1
ATOM 726 C CA . GLY A 1 95 ? 10.289 -13.375 -13.781 1 97.19 95 GLY A CA 1
ATOM 727 C C . GLY A 1 95 ? 8.875 -12.891 -13.531 1 97.19 95 GLY A C 1
ATOM 728 O O . GLY A 1 95 ? 8.656 -11.922 -12.797 1 97.19 95 GLY A O 1
ATOM 729 N N . ILE A 1 96 ? 7.988 -13.492 -14.305 1 95.94 96 ILE A N 1
ATOM 730 C CA . ILE A 1 96 ? 6.574 -13.148 -14.172 1 95.94 96 ILE A CA 1
ATOM 731 C C . ILE A 1 96 ? 5.73 -14.422 -14.258 1 95.94 96 ILE A C 1
ATOM 733 O O . ILE A 1 96 ? 6.234 -15.492 -14.609 1 95.94 96 ILE A O 1
ATOM 737 N N . ASP A 1 97 ? 4.457 -14.344 -13.812 1 93.88 97 ASP A N 1
ATOM 738 C CA . ASP A 1 97 ? 3.391 -15.281 -14.148 1 93.88 97 ASP A CA 1
ATOM 739 C C . ASP A 1 97 ? 2.576 -15.656 -12.914 1 93.88 97 ASP A C 1
ATOM 741 O O . ASP A 1 97 ? 2.289 -14.797 -12.07 1 93.88 97 ASP A O 1
ATOM 745 N N . MET A 1 98 ? 1.99 -16.766 -12.891 1 93 98 MET A N 1
ATOM 746 C CA . MET A 1 98 ? 0.978 -17.125 -11.898 1 93 98 MET A CA 1
ATOM 747 C C . MET A 1 98 ? 1.625 -17.516 -10.578 1 93 98 MET A C 1
ATOM 749 O O . MET A 1 98 ? 2.621 -18.25 -10.562 1 93 98 MET A O 1
ATOM 753 N N . MET A 1 99 ? 1.09 -16.953 -9.516 1 92.5 99 MET A N 1
ATOM 754 C CA . MET A 1 99 ? 1.547 -17.281 -8.172 1 92.5 99 MET A CA 1
ATOM 755 C C . MET A 1 99 ? 0.452 -18 -7.387 1 92.5 99 MET A C 1
ATOM 757 O O . MET A 1 99 ? -0.734 -17.719 -7.57 1 92.5 99 MET A O 1
ATOM 761 N N . TRP A 1 100 ? 0.903 -18.812 -6.461 1 87.31 100 TRP A N 1
ATOM 762 C CA . TRP A 1 100 ? -0.011 -19.484 -5.543 1 87.31 100 TRP A CA 1
ATOM 763 C C . TRP A 1 100 ? 0.081 -18.891 -4.145 1 87.31 100 TRP A C 1
ATOM 765 O O . TRP A 1 100 ? 1.18 -18.672 -3.629 1 87.31 100 TRP A O 1
ATOM 775 N N . ILE A 1 101 ? -1.05 -18.625 -3.641 1 87.19 101 ILE A N 1
ATOM 776 C CA . ILE A 1 101 ? -1.112 -18.188 -2.252 1 87.19 101 ILE A CA 1
ATOM 777 C C . ILE A 1 101 ? -1.964 -19.156 -1.438 1 87.19 101 ILE A C 1
ATOM 779 O O . ILE A 1 101 ? -3.07 -19.516 -1.847 1 87.19 101 ILE A O 1
ATOM 783 N N . LYS A 1 102 ? -1.362 -19.562 -0.367 1 79.94 102 LYS A N 1
ATOM 784 C CA . LYS A 1 102 ? -2.107 -20.406 0.561 1 79.94 102 LYS A CA 1
ATOM 785 C C . LYS A 1 102 ? -2.822 -19.562 1.615 1 79.94 102 LYS A C 1
ATOM 787 O O . LYS A 1 102 ? -2.18 -18.859 2.4 1 79.94 102 LYS A O 1
ATOM 792 N N . MET A 1 103 ? -4.109 -19.672 1.625 1 76.38 103 MET A N 1
ATOM 793 C CA . MET A 1 103 ? -4.922 -18.891 2.562 1 76.38 103 MET A CA 1
ATOM 794 C C . MET A 1 103 ? -5.035 -19.609 3.902 1 76.38 103 MET A C 1
ATOM 796 O O . MET A 1 103 ? -4.586 -20.75 4.039 1 76.38 103 MET A O 1
ATOM 800 N N . PHE A 1 104 ? -5.559 -18.828 4.918 1 69 104 PHE A N 1
ATOM 801 C CA . PHE A 1 104 ? -5.676 -19.344 6.273 1 69 104 PHE A CA 1
ATOM 802 C C . PHE A 1 104 ? -6.578 -20.578 6.305 1 69 104 PHE A C 1
ATOM 804 O O . PHE A 1 104 ? -6.41 -21.453 7.148 1 69 104 PHE A O 1
ATOM 811 N N . ASP A 1 105 ? -7.57 -20.688 5.465 1 67.12 105 ASP A N 1
ATOM 812 C CA . ASP A 1 105 ? -8.5 -21.797 5.445 1 67.12 105 ASP A CA 1
ATOM 813 C C . ASP A 1 105 ? -7.973 -22.938 4.574 1 67.12 105 ASP A C 1
ATOM 815 O O . ASP A 1 105 ? -8.711 -23.875 4.254 1 67.12 105 ASP A O 1
ATOM 819 N N . ARG A 1 106 ? -6.719 -22.875 4.164 1 71.81 106 ARG A N 1
ATOM 820 C CA . ARG A 1 106 ? -6.008 -23.906 3.418 1 71.81 106 ARG A CA 1
ATOM 821 C C . ARG A 1 106 ? -6.402 -23.891 1.944 1 71.81 106 ARG A C 1
ATOM 823 O O . ARG A 1 106 ? -5.969 -24.734 1.169 1 71.81 106 ARG A O 1
ATOM 830 N N . ILE A 1 107 ? -7.246 -22.938 1.645 1 74.06 107 ILE A N 1
ATOM 831 C CA . ILE A 1 107 ? -7.598 -22.766 0.239 1 74.06 107 ILE A CA 1
ATOM 832 C C . ILE A 1 107 ? -6.449 -22.094 -0.501 1 74.06 107 ILE A C 1
ATOM 834 O O . ILE A 1 107 ? -5.871 -21.125 -0.007 1 74.06 107 ILE A O 1
ATOM 838 N N . ILE A 1 108 ? -6.035 -22.656 -1.634 1 81.56 108 ILE A N 1
ATOM 839 C CA . ILE A 1 108 ? -4.992 -22.062 -2.469 1 81.56 108 ILE A CA 1
ATOM 840 C C . ILE A 1 108 ? -5.629 -21.156 -3.518 1 81.56 108 ILE A C 1
ATOM 842 O O . ILE A 1 108 ? -6.594 -21.547 -4.184 1 81.56 108 ILE A O 1
ATOM 846 N N . LYS A 1 109 ? -5.133 -20.031 -3.584 1 84.38 109 LYS A N 1
ATOM 847 C CA . LYS A 1 109 ? -5.574 -19.078 -4.594 1 84.38 109 LYS A CA 1
ATOM 848 C C . LYS A 1 109 ? -4.449 -18.766 -5.578 1 84.38 109 LYS A C 1
ATOM 850 O O . LYS A 1 109 ? -3.271 -18.875 -5.238 1 84.38 109 LYS A O 1
ATOM 855 N N . THR A 1 110 ? -4.867 -18.422 -6.789 1 88.88 110 THR A N 1
ATOM 856 C CA . THR A 1 110 ? -3.908 -18.062 -7.824 1 88.88 110 THR A CA 1
ATOM 857 C C . THR A 1 110 ? -3.943 -16.562 -8.102 1 88.88 110 THR A C 1
ATOM 859 O O . THR A 1 110 ? -5.016 -15.992 -8.305 1 88.88 110 THR A O 1
ATOM 862 N N . LEU A 1 111 ? -2.795 -15.969 -8.008 1 92.56 111 LEU A N 1
ATOM 863 C CA . LEU A 1 111 ? -2.623 -14.586 -8.445 1 92.56 111 LEU A CA 1
ATOM 864 C C . LEU A 1 111 ? -1.993 -14.531 -9.836 1 92.56 111 LEU A C 1
ATOM 866 O O . LEU A 1 111 ? -0.924 -15.102 -10.055 1 92.56 111 LEU A O 1
ATOM 870 N N . TYR A 1 112 ? -2.656 -13.844 -10.672 1 90.31 112 TYR A N 1
ATOM 871 C CA . TYR A 1 112 ? -2.139 -13.742 -12.031 1 90.31 112 TYR A CA 1
ATOM 872 C C . TYR A 1 112 ? -1.204 -12.547 -12.172 1 90.31 112 TYR A C 1
ATOM 874 O O . TYR A 1 112 ? -1.315 -11.57 -11.414 1 90.31 112 TYR A O 1
ATOM 882 N N . ASN A 1 113 ? -0.271 -12.664 -13.055 1 90.81 113 ASN A N 1
ATOM 883 C CA . ASN A 1 113 ? 0.627 -11.578 -13.453 1 90.81 113 ASN A CA 1
ATOM 884 C C . ASN A 1 113 ? 1.506 -11.133 -12.289 1 90.81 113 ASN A C 1
ATOM 886 O O . ASN A 1 113 ? 1.722 -9.93 -12.094 1 90.81 113 ASN A O 1
ATOM 890 N N . GLY A 1 114 ? 1.868 -12.109 -11.531 1 96.19 114 GLY A N 1
ATOM 891 C CA . GLY A 1 114 ? 2.809 -11.828 -10.461 1 96.19 114 GLY A CA 1
ATOM 892 C C . GLY A 1 114 ? 4.207 -11.523 -10.961 1 96.19 114 GLY A C 1
ATOM 893 O O . GLY A 1 114 ? 4.613 -12.016 -12.016 1 96.19 114 GLY A O 1
ATOM 894 N N . ARG A 1 115 ? 4.957 -10.727 -10.234 1 97 115 ARG A N 1
ATOM 895 C CA . ARG A 1 115 ? 6.336 -10.375 -10.555 1 97 115 ARG A CA 1
ATOM 896 C C . ARG A 1 115 ? 7.301 -10.969 -9.531 1 97 115 ARG A C 1
ATOM 898 O O . ARG A 1 115 ? 7.066 -10.883 -8.328 1 97 115 ARG A O 1
ATOM 905 N N . HIS A 1 116 ? 8.289 -11.594 -10.07 1 97.06 116 HIS A N 1
ATOM 906 C CA . HIS A 1 116 ? 9.383 -12.086 -9.234 1 97.06 116 HIS A CA 1
ATOM 907 C C . HIS A 1 116 ? 10.438 -11.008 -9.023 1 97.06 116 HIS A C 1
ATOM 909 O O . HIS A 1 116 ? 11.203 -10.688 -9.938 1 97.06 116 HIS A O 1
ATOM 915 N N . VAL A 1 117 ? 10.477 -10.453 -7.82 1 96.69 117 VAL A N 1
ATOM 916 C CA . VAL A 1 117 ? 11.367 -9.344 -7.484 1 96.69 117 VAL A CA 1
ATOM 917 C C . VAL A 1 117 ? 12.336 -9.781 -6.383 1 96.69 117 VAL A C 1
ATOM 919 O O . VAL A 1 117 ? 11.953 -9.883 -5.215 1 96.69 117 VAL A O 1
ATOM 922 N N . LEU A 1 118 ? 13.562 -9.883 -6.652 1 92.31 118 LEU A N 1
ATOM 923 C CA . LEU A 1 118 ? 14.555 -10.555 -5.82 1 92.31 118 LEU A CA 1
ATOM 924 C C . LEU A 1 118 ? 14.859 -9.734 -4.57 1 92.31 118 LEU A C 1
ATOM 926 O O . LEU A 1 118 ? 15.094 -10.297 -3.496 1 92.31 118 LEU A O 1
ATOM 930 N N . GLU A 1 119 ? 14.82 -8.484 -4.617 1 94.31 119 GLU A N 1
ATOM 931 C CA . GLU A 1 119 ? 15.289 -7.625 -3.533 1 94.31 119 GLU A CA 1
ATOM 932 C C . GLU A 1 119 ? 14.211 -7.426 -2.475 1 94.31 119 GLU A C 1
ATOM 934 O O . GLU A 1 119 ? 14.484 -6.902 -1.393 1 94.31 119 GLU A O 1
ATOM 939 N N . LEU A 1 120 ? 13.031 -7.867 -2.746 1 94.06 120 LEU A N 1
ATOM 940 C CA . LEU A 1 120 ? 11.945 -7.668 -1.796 1 94.06 120 LEU A CA 1
ATOM 941 C C . LEU A 1 120 ? 12.102 -8.594 -0.592 1 94.06 120 LEU A C 1
ATOM 943 O O . LEU A 1 120 ? 12.75 -9.633 -0.682 1 94.06 120 LEU A O 1
ATOM 947 N N . LYS A 1 121 ? 11.461 -8.148 0.549 1 91.06 121 LYS A N 1
ATOM 948 C CA . LYS A 1 121 ? 11.5 -8.945 1.769 1 91.06 121 LYS A CA 1
ATOM 949 C C . LYS A 1 121 ? 10.102 -9.445 2.145 1 91.06 121 LYS A C 1
ATOM 951 O O . LYS A 1 121 ? 9.961 -10.281 3.035 1 91.06 121 LYS A O 1
ATOM 956 N N . LYS A 1 122 ? 9.117 -8.93 1.511 1 91.25 122 LYS A N 1
ATOM 957 C CA . LYS A 1 122 ? 7.734 -9.32 1.743 1 91.25 122 LYS A CA 1
ATOM 958 C C . LYS A 1 122 ? 7.016 -9.609 0.428 1 91.25 122 LYS A C 1
ATOM 960 O O . LYS A 1 122 ? 7.574 -9.398 -0.65 1 91.25 122 LYS A O 1
ATOM 965 N N . ASN A 1 123 ? 5.793 -10.141 0.596 1 94.06 123 ASN A N 1
ATOM 966 C CA . ASN A 1 123 ? 4.98 -10.516 -0.556 1 94.06 123 ASN A CA 1
ATOM 967 C C . ASN A 1 123 ? 3.742 -9.633 -0.677 1 94.06 123 ASN A C 1
ATOM 969 O O . ASN A 1 123 ? 2.664 -10 -0.211 1 94.06 123 ASN A O 1
ATOM 973 N N . PRO A 1 124 ? 3.83 -8.508 -1.352 1 96.19 124 PRO A N 1
ATOM 974 C CA . PRO A 1 124 ? 2.648 -7.648 -1.479 1 96.19 124 PRO A CA 1
ATOM 975 C C . PRO A 1 124 ? 1.653 -8.164 -2.516 1 96.19 124 PRO A C 1
ATOM 977 O O . PRO A 1 124 ? 2.051 -8.555 -3.617 1 96.19 124 PRO A O 1
ATOM 980 N N . ILE A 1 125 ? 0.438 -8.25 -2.104 1 96.56 125 ILE A N 1
ATOM 981 C CA . ILE A 1 125 ? -0.689 -8.445 -3.008 1 96.56 125 ILE A CA 1
ATOM 982 C C . ILE A 1 125 ? -1.274 -7.094 -3.406 1 96.56 125 ILE A C 1
ATOM 984 O O . ILE A 1 125 ? -1.704 -6.32 -2.549 1 96.56 125 ILE A O 1
ATOM 988 N N . SER A 1 126 ? -1.279 -6.797 -4.676 1 97.25 126 SER A N 1
ATOM 989 C CA . SER A 1 126 ? -1.74 -5.508 -5.176 1 97.25 126 SER A CA 1
ATOM 990 C C . SER A 1 126 ? -3.264 -5.438 -5.199 1 97.25 126 SER A C 1
ATOM 992 O O . SER A 1 126 ? -3.91 -6.102 -6.016 1 97.25 126 SER A O 1
ATOM 994 N N . LEU A 1 127 ? -3.832 -4.566 -4.41 1 97.25 127 LEU A N 1
ATOM 995 C CA . LEU A 1 127 ? -5.277 -4.379 -4.395 1 97.25 127 LEU A CA 1
ATOM 996 C C . LEU A 1 127 ? -5.746 -3.689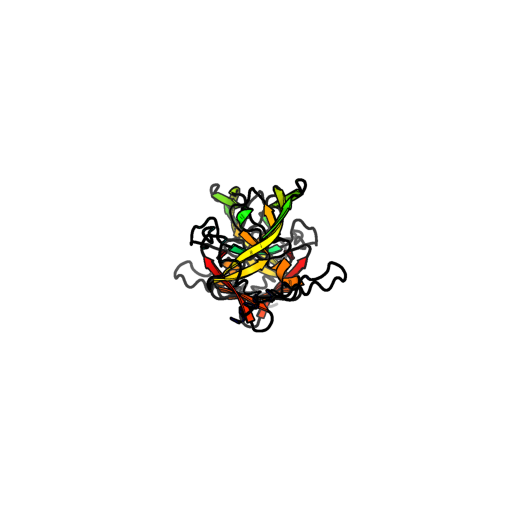 -5.672 1 97.25 127 LEU A C 1
ATOM 998 O O . LEU A 1 127 ? -6.848 -3.957 -6.16 1 97.25 127 LEU A O 1
ATOM 1002 N N . ASP A 1 128 ? -4.855 -2.869 -6.211 1 93.88 128 ASP A N 1
ATOM 1003 C CA . ASP A 1 128 ? -5.148 -2.225 -7.488 1 93.88 128 ASP A CA 1
ATOM 1004 C C . ASP A 1 128 ? -5.32 -3.258 -8.602 1 93.88 128 ASP A C 1
ATOM 1006 O O . ASP A 1 128 ? -6.227 -3.143 -9.43 1 93.88 128 ASP A O 1
ATOM 1010 N N . THR A 1 129 ? -4.484 -4.219 -8.625 1 94.19 129 THR A N 1
ATOM 1011 C CA . THR A 1 129 ? -4.539 -5.273 -9.633 1 94.19 129 THR A CA 1
ATOM 1012 C C . THR A 1 129 ? -5.801 -6.117 -9.469 1 94.19 129 THR A C 1
ATOM 1014 O O . THR A 1 129 ? -6.383 -6.566 -10.453 1 94.19 129 THR A O 1
ATOM 1017 N N . LEU A 1 130 ? -6.258 -6.316 -8.281 1 94.75 130 LEU A N 1
ATOM 1018 C CA . LEU A 1 130 ? -7.469 -7.09 -8.008 1 94.75 130 LEU A CA 1
ATOM 1019 C C . LEU A 1 130 ? -8.719 -6.281 -8.359 1 94.75 130 LEU A C 1
ATOM 1021 O O . LEU A 1 130 ? -9.766 -6.855 -8.648 1 94.75 130 LEU A O 1
ATOM 1025 N N . ASP A 1 131 ? -8.562 -4.98 -8.312 1 94.19 131 ASP A N 1
ATOM 1026 C CA . ASP A 1 131 ? -9.672 -4.074 -8.617 1 94.19 131 ASP A CA 1
ATOM 1027 C C . ASP A 1 131 ? -10.156 -4.27 -10.047 1 94.19 131 ASP A C 1
ATOM 1029 O O . ASP A 1 131 ? -11.367 -4.273 -10.305 1 94.19 131 ASP A O 1
ATOM 1033 N N . SER A 1 132 ? -9.266 -4.488 -10.93 1 88.25 132 SER A N 1
ATOM 1034 C CA . SER A 1 132 ? -9.562 -4.512 -12.359 1 88.25 132 SER A CA 1
ATOM 1035 C C . SER A 1 132 ? -10.516 -5.648 -12.711 1 88.25 132 SER A C 1
ATOM 1037 O O . SER A 1 132 ? -11.508 -5.445 -13.414 1 88.25 132 SER A O 1
ATOM 1039 N N . PRO A 1 133 ? -10.312 -6.848 -12.211 1 90.12 133 PRO A N 1
ATOM 1040 C CA . PRO A 1 133 ? -11.25 -7.93 -12.523 1 90.12 133 PRO A CA 1
ATOM 1041 C C . PRO A 1 133 ? -12.539 -7.844 -11.695 1 90.12 133 PRO A C 1
ATOM 1043 O O . PRO A 1 133 ? -13.367 -8.75 -11.75 1 90.12 133 PRO A O 1
ATOM 1046 N N . GLY A 1 134 ? -12.719 -6.824 -10.812 1 92.62 134 GLY A N 1
ATOM 1047 C CA . GLY A 1 134 ? -14.016 -6.57 -10.219 1 92.62 134 GLY A CA 1
ATOM 1048 C C . GLY A 1 134 ? -14.062 -6.867 -8.727 1 92.62 134 GLY A C 1
ATOM 1049 O O . GLY A 1 134 ? -15.125 -6.805 -8.109 1 92.62 134 GLY A O 1
ATOM 1050 N N . TYR A 1 135 ? -12.93 -7.188 -8.117 1 94.94 135 TYR A N 1
ATOM 1051 C CA . TYR A 1 135 ? -12.914 -7.391 -6.672 1 94.94 135 TYR A CA 1
ATOM 1052 C C . TYR A 1 135 ? -13.109 -6.07 -5.934 1 94.94 135 TYR A C 1
ATOM 1054 O O . TYR A 1 135 ? -12.82 -5 -6.473 1 94.94 135 TYR A O 1
ATOM 1062 N N . GLU A 1 136 ? -13.641 -6.281 -4.789 1 97.38 136 GLU A N 1
ATOM 1063 C CA . GLU A 1 136 ? -13.797 -5.176 -3.85 1 97.38 136 GLU A CA 1
ATOM 1064 C C . GLU A 1 136 ? -13 -5.418 -2.574 1 97.38 136 GLU A C 1
ATOM 1066 O O . GLU A 1 136 ? -12.648 -6.559 -2.26 1 97.38 136 GLU A O 1
ATOM 1071 N N . TYR A 1 137 ? -12.578 -4.379 -1.958 1 96.94 137 TYR A N 1
ATOM 1072 C CA . TYR A 1 137 ? -11.945 -4.578 -0.658 1 96.94 137 TYR A CA 1
ATOM 1073 C C . TYR A 1 137 ? -12.453 -3.559 0.355 1 96.94 137 TYR A C 1
ATOM 1075 O O . TYR A 1 137 ? -12.836 -2.447 -0.015 1 96.94 137 TYR A O 1
ATOM 1083 N N . LYS A 1 138 ? -12.555 -4.02 1.574 1 97.69 138 LYS A N 1
ATOM 1084 C CA . LYS A 1 138 ? -13.086 -3.268 2.707 1 97.69 138 LYS A CA 1
ATOM 1085 C C . LYS A 1 138 ? -12.211 -3.443 3.943 1 97.69 138 LYS A C 1
ATOM 1087 O O . LYS A 1 138 ? -11.898 -4.57 4.332 1 97.69 138 LYS A O 1
ATOM 1092 N N . GLY A 1 139 ? -11.836 -2.328 4.441 1 97.69 139 GLY A N 1
ATOM 1093 C CA . GLY A 1 139 ? -11.039 -2.357 5.66 1 97.69 139 GLY A CA 1
ATOM 1094 C C . GLY A 1 139 ? -11.695 -1.624 6.816 1 97.69 139 GLY A C 1
ATOM 1095 O O . GLY A 1 139 ? -12.266 -0.547 6.629 1 97.69 139 GLY A O 1
ATOM 1096 N N . LYS A 1 140 ? -11.68 -2.275 7.969 1 97 140 LYS A N 1
ATOM 1097 C CA . LYS A 1 140 ? -12.203 -1.693 9.203 1 97 140 LYS A CA 1
ATOM 1098 C C . LYS A 1 140 ? -11.82 -2.535 10.414 1 97 140 LYS A C 1
ATOM 1100 O O . LYS A 1 140 ? -11.852 -3.766 10.359 1 97 140 LYS A O 1
ATOM 1105 N N . GLY A 1 141 ? -11.539 -1.827 11.469 1 96.19 141 GLY A N 1
ATOM 1106 C CA . GLY A 1 141 ? -11.344 -2.521 12.734 1 96.19 141 GLY A CA 1
ATOM 1107 C C . GLY A 1 141 ? -10.195 -3.508 12.703 1 96.19 141 GLY A C 1
ATOM 1108 O O . GLY A 1 141 ? -10.297 -4.605 13.258 1 96.19 141 GLY A O 1
ATOM 1109 N N . GLY A 1 142 ? -9.195 -3.215 11.992 1 96.75 142 GLY A N 1
ATOM 1110 C CA . GLY A 1 142 ? -8 -4.039 11.969 1 96.75 142 GLY A CA 1
ATOM 1111 C C . GLY A 1 142 ? -8.102 -5.199 10.992 1 96.75 142 GLY A C 1
ATOM 1112 O O . GLY A 1 142 ? -7.27 -6.113 11.023 1 96.75 142 GLY A O 1
ATOM 1113 N N . VAL A 1 143 ? -9.188 -5.203 10.203 1 97.5 143 VAL A N 1
ATOM 1114 C CA . VAL A 1 143 ? -9.375 -6.285 9.234 1 97.5 143 VAL A CA 1
ATOM 1115 C C . VAL A 1 143 ? -9.562 -5.699 7.84 1 97.5 143 VAL A C 1
ATOM 1117 O O . VAL A 1 143 ? -10.297 -4.719 7.664 1 97.5 143 VAL A O 1
ATOM 1120 N N . LEU A 1 144 ? -8.844 -6.219 6.898 1 97.19 144 LEU A N 1
ATOM 1121 C CA . LEU A 1 144 ? -9.016 -5.875 5.492 1 97.19 144 LEU A CA 1
ATOM 1122 C C . LEU A 1 144 ? -9.484 -7.09 4.695 1 97.19 144 LEU A C 1
ATOM 1124 O O . LEU A 1 144 ? -8.812 -8.125 4.68 1 97.19 144 LEU A O 1
ATOM 1128 N N . LYS A 1 145 ? -10.656 -6.953 4.047 1 96.81 145 LYS A N 1
ATOM 1129 C CA . LYS A 1 145 ? -11.242 -8.055 3.285 1 96.81 145 LYS A CA 1
ATOM 1130 C C . LYS A 1 145 ? -11.266 -7.738 1.792 1 96.81 145 LYS A C 1
ATOM 1132 O O . LYS A 1 145 ? -11.508 -6.594 1.396 1 96.81 145 LYS A O 1
ATOM 1137 N N . VAL A 1 146 ? -10.961 -8.711 1.011 1 95.56 146 VAL A N 1
ATOM 1138 C CA . VAL A 1 146 ? -11.172 -8.664 -0.432 1 95.56 146 VAL A CA 1
ATOM 1139 C C . VAL A 1 146 ? -12.383 -9.516 -0.805 1 95.56 146 VAL A C 1
ATOM 1141 O O . VAL A 1 146 ? -12.5 -10.664 -0.366 1 95.56 146 VAL A O 1
ATOM 1144 N N . LEU A 1 147 ? -13.25 -8.938 -1.601 1 95.12 147 LEU A N 1
ATOM 1145 C CA . LEU A 1 147 ? -14.531 -9.586 -1.884 1 95.12 147 LEU A CA 1
ATOM 1146 C C . LEU A 1 147 ? -14.734 -9.75 -3.387 1 95.12 147 LEU A C 1
ATOM 1148 O O . LEU A 1 147 ? -14.352 -8.883 -4.168 1 95.12 147 LEU A O 1
ATOM 1152 N N . ASN A 1 148 ? -15.289 -10.82 -3.752 1 91.56 148 ASN A N 1
ATOM 1153 C CA . ASN A 1 148 ? -15.945 -11.055 -5.035 1 91.56 148 ASN A CA 1
ATOM 1154 C C . ASN A 1 148 ? -17.453 -11.18 -4.879 1 91.56 148 ASN A C 1
ATOM 1156 O O . ASN A 1 148 ? -17.969 -12.258 -4.547 1 91.56 148 ASN A O 1
ATOM 1160 N N . GLY A 1 149 ? -18.172 -10.062 -5.164 1 91 149 GLY A N 1
ATOM 1161 C CA . GLY A 1 149 ? -19.562 -10.031 -4.734 1 91 149 GLY A CA 1
ATOM 1162 C C . GLY A 1 149 ? -19.719 -10.109 -3.23 1 91 149 GLY A C 1
ATOM 1163 O O . GLY A 1 149 ? -19.156 -9.289 -2.498 1 91 149 GLY A O 1
ATOM 1164 N N . VAL A 1 150 ? -20.438 -11.094 -2.779 1 91.31 150 VAL A N 1
ATOM 1165 C CA . VAL A 1 150 ? -20.688 -11.211 -1.348 1 91.31 150 VAL A CA 1
ATOM 1166 C C . VAL A 1 150 ? -19.656 -12.133 -0.709 1 91.31 150 VAL A C 1
ATOM 1168 O O . VAL A 1 150 ? -19.578 -12.234 0.518 1 91.31 150 VAL A O 1
ATOM 1171 N N . LEU A 1 151 ? -18.844 -12.734 -1.532 1 89.5 151 LEU A N 1
ATOM 1172 C CA . LEU A 1 151 ? -17.891 -13.734 -1.045 1 89.5 151 LEU A CA 1
ATOM 1173 C C . LEU A 1 151 ? -16.578 -13.078 -0.635 1 89.5 151 LEU A C 1
ATOM 1175 O O . LEU A 1 151 ? -15.961 -12.367 -1.43 1 89.5 151 LEU A O 1
ATOM 1179 N N . VAL A 1 152 ? -16.188 -13.32 0.615 1 92.38 152 VAL A N 1
ATOM 1180 C CA . VAL A 1 152 ? -14.852 -12.914 1.058 1 92.38 152 VAL A CA 1
ATOM 1181 C C . VAL A 1 152 ? -13.805 -13.898 0.536 1 92.38 152 VAL A C 1
ATOM 1183 O O . VAL A 1 152 ? -13.844 -15.086 0.875 1 92.38 152 VAL A O 1
ATOM 1186 N N . VAL A 1 153 ? -12.875 -13.375 -0.293 1 90.88 153 VAL A N 1
ATOM 1187 C CA . VAL A 1 153 ? -11.914 -14.281 -0.92 1 90.88 153 VAL A CA 1
ATOM 1188 C C . VAL A 1 153 ? -10.555 -14.156 -0.233 1 90.88 153 VAL A C 1
ATOM 1190 O O . VAL A 1 153 ? -9.719 -15.055 -0.329 1 90.88 153 VAL A O 1
ATOM 1193 N N . MET A 1 154 ? -10.258 -13.047 0.401 1 92 154 MET A N 1
ATOM 1194 C CA . MET A 1 154 ? -9.07 -12.836 1.219 1 92 154 MET A CA 1
ATOM 1195 C C . MET A 1 154 ? -9.406 -12.023 2.465 1 92 154 MET A C 1
ATOM 1197 O O . MET A 1 154 ? -10.305 -11.18 2.441 1 92 154 MET A O 1
ATOM 1201 N N . LYS A 1 155 ? -8.68 -12.391 3.516 1 93.19 155 LYS A N 1
ATOM 1202 C CA . LYS A 1 155 ? -8.812 -11.648 4.766 1 93.19 155 LYS A CA 1
ATOM 1203 C C . LYS A 1 155 ? -7.441 -11.383 5.395 1 93.19 155 LYS A C 1
ATOM 1205 O O . LYS A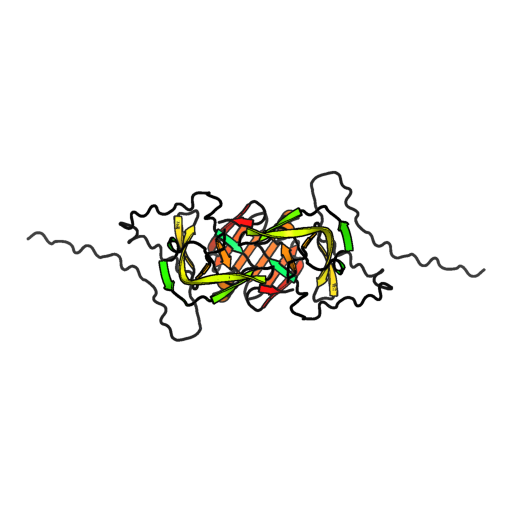 1 155 ? -6.695 -12.328 5.676 1 93.19 155 LYS A O 1
ATOM 1210 N N . GLY A 1 156 ? -7.117 -10.117 5.461 1 94.44 156 GLY A N 1
ATOM 1211 C CA . GLY A 1 156 ? -5.898 -9.711 6.137 1 94.44 156 GLY A CA 1
ATOM 1212 C C . GLY A 1 156 ? -6.148 -9.133 7.52 1 94.44 156 GLY A C 1
ATOM 1213 O O . GLY A 1 156 ? -7.125 -8.414 7.73 1 94.44 156 GLY A O 1
ATOM 1214 N N . MET A 1 157 ? -5.273 -9.453 8.445 1 95.06 157 MET A N 1
ATOM 1215 C CA . MET A 1 157 ? -5.34 -8.914 9.805 1 95.06 157 MET A CA 1
ATOM 1216 C C . MET A 1 157 ? -4.223 -7.898 10.039 1 95.06 157 MET A C 1
ATOM 1218 O O . MET A 1 157 ? -3.082 -8.117 9.633 1 95.06 157 MET A O 1
ATOM 1222 N N . LYS A 1 158 ? -4.68 -6.832 10.633 1 95.19 158 LYS A N 1
ATOM 1223 C CA . LYS A 1 158 ? -3.699 -5.801 10.953 1 95.19 158 LYS A CA 1
ATOM 1224 C C . LYS A 1 158 ? -2.637 -6.328 11.914 1 95.19 158 LYS A C 1
ATOM 1226 O O . LYS A 1 158 ? -2.963 -6.887 12.961 1 95.19 158 LYS A O 1
ATOM 1231 N N . HIS A 1 159 ? -1.403 -6.246 11.453 1 93.19 159 HIS A N 1
ATOM 1232 C CA . HIS A 1 159 ? -0.24 -6.637 12.242 1 93.19 159 HIS A CA 1
ATOM 1233 C C . HIS A 1 159 ? 0.951 -5.727 11.953 1 93.19 159 HIS A C 1
ATOM 1235 O O . HIS A 1 159 ? 1.438 -5.68 10.82 1 93.19 159 HIS A O 1
ATOM 1241 N N . ASN A 1 160 ? 1.435 -4.992 12.906 1 88.75 160 ASN A N 1
ATOM 1242 C CA . ASN A 1 160 ? 2.59 -4.109 12.797 1 88.75 160 ASN A CA 1
ATOM 1243 C C . ASN A 1 160 ? 2.459 -3.154 11.617 1 88.75 160 ASN A C 1
ATOM 1245 O O . ASN A 1 160 ? 3.396 -3.002 10.828 1 88.75 160 ASN A O 1
ATOM 1249 N N . GLY A 1 161 ? 1.307 -2.602 11.414 1 90.19 161 GLY A N 1
ATOM 1250 C CA . GLY A 1 161 ? 1.106 -1.536 10.445 1 90.19 161 GLY A CA 1
ATOM 1251 C C . GLY A 1 161 ? 0.783 -2.047 9.055 1 90.19 161 GLY A C 1
ATOM 1252 O O . GLY A 1 161 ? 0.783 -1.28 8.094 1 90.19 161 GLY A O 1
ATOM 1253 N N . ARG A 1 162 ? 0.533 -3.348 8.984 1 93.25 162 ARG A N 1
ATOM 1254 C CA . ARG A 1 162 ? 0.203 -3.961 7.699 1 93.25 162 ARG A CA 1
ATOM 1255 C C . ARG A 1 162 ? -0.944 -4.957 7.848 1 93.25 162 ARG A C 1
ATOM 1257 O O . ARG A 1 162 ? -1.246 -5.402 8.961 1 93.25 162 ARG A O 1
ATOM 1264 N N . TYR A 1 163 ? -1.613 -5.211 6.742 1 95.56 163 TYR A N 1
ATOM 1265 C CA . TYR A 1 163 ? -2.654 -6.23 6.738 1 95.56 163 TYR A CA 1
ATOM 1266 C C . TYR A 1 163 ? -2.123 -7.547 6.184 1 95.56 163 TYR A C 1
ATOM 1268 O O . TYR A 1 163 ? -1.943 -7.691 4.973 1 95.56 163 TYR A O 1
ATOM 1276 N N . ILE A 1 164 ? -1.93 -8.492 7.098 1 93.88 164 ILE A N 1
ATOM 1277 C CA . ILE A 1 164 ? -1.279 -9.75 6.762 1 93.88 164 ILE A CA 1
ATOM 1278 C C . ILE A 1 164 ? -2.33 -10.852 6.613 1 93.88 164 ILE A C 1
ATOM 1280 O O . ILE A 1 164 ? -3.266 -10.938 7.414 1 93.88 164 ILE A O 1
ATOM 1284 N N . LEU A 1 165 ? -2.148 -11.648 5.551 1 91.75 165 LEU A N 1
ATOM 1285 C CA . LEU A 1 165 ? -3.07 -12.758 5.344 1 91.75 165 LEU A CA 1
ATOM 1286 C C . LEU A 1 165 ? -2.902 -13.82 6.43 1 91.75 165 LEU A C 1
ATOM 1288 O O . LEU A 1 165 ? -1.792 -14.039 6.922 1 91.75 165 LEU A O 1
ATOM 1292 N N . MET B 1 1 ? -21.062 59.25 19.172 1 24.64 1 MET B N 1
ATOM 1293 C CA . MET B 1 1 ? -20.688 58.188 20.078 1 24.64 1 MET B CA 1
ATOM 1294 C C . MET B 1 1 ? -20.625 56.844 19.359 1 24.64 1 MET B C 1
ATOM 1296 O O . MET B 1 1 ? -21.641 56.156 19.203 1 24.64 1 MET B O 1
ATOM 1300 N N . ASN B 1 2 ? -19.922 56.656 18.266 1 30.16 2 ASN B N 1
ATOM 1301 C CA . ASN B 1 2 ? -19.922 55.688 17.172 1 30.16 2 ASN B CA 1
ATOM 1302 C C . ASN B 1 2 ? -19.344 54.344 17.625 1 30.16 2 ASN B C 1
ATOM 1304 O O . ASN B 1 2 ? -18.203 54.281 18.047 1 30.16 2 ASN B O 1
ATOM 1308 N N . GLY B 1 3 ? -20.203 53.438 18.203 1 28.16 3 GLY B N 1
ATOM 1309 C CA . GLY B 1 3 ? -19.906 52.156 18.844 1 28.16 3 GLY B CA 1
ATOM 1310 C C . GLY B 1 3 ? -19.188 51.188 17.938 1 28.16 3 GLY B C 1
ATOM 1311 O O . GLY B 1 3 ? -19.672 50.844 16.859 1 28.16 3 GLY B O 1
ATOM 1312 N N . LYS B 1 4 ? -17.844 51.156 17.953 1 31.38 4 LYS B N 1
ATOM 1313 C CA . LYS B 1 4 ? -16.875 50.312 17.266 1 31.38 4 LYS B CA 1
ATOM 1314 C C . LYS B 1 4 ? -17.172 48.844 17.516 1 31.38 4 LYS B C 1
ATOM 1316 O O . LYS B 1 4 ? -17.062 48.344 18.656 1 31.38 4 LYS B O 1
ATOM 1321 N N . GLY B 1 5 ? -18.156 48.281 16.812 1 30.44 5 GLY B N 1
ATOM 1322 C CA . GLY B 1 5 ? -18.562 46.875 16.922 1 30.44 5 GLY B CA 1
ATOM 1323 C C . GLY B 1 5 ? -17.406 45.906 16.828 1 30.44 5 GLY B C 1
ATOM 1324 O O . GLY B 1 5 ? -16.562 46.031 15.938 1 30.44 5 GLY B O 1
ATOM 1325 N N . LYS B 1 6 ? -17 45.312 17.984 1 29.86 6 LYS B N 1
ATOM 1326 C CA . LYS B 1 6 ? -15.984 44.312 18.25 1 29.86 6 LYS B CA 1
ATOM 1327 C C . LYS B 1 6 ? -16.141 43.094 17.328 1 29.86 6 LYS B C 1
ATOM 1329 O O . LYS B 1 6 ? -17.219 42.5 17.25 1 29.86 6 LYS B O 1
ATOM 1334 N N . SER B 1 7 ? -15.445 43.188 16.172 1 27.7 7 SER B N 1
ATOM 1335 C CA . SER B 1 7 ? -15.398 42.094 15.195 1 27.7 7 SER B CA 1
ATOM 1336 C C . SER B 1 7 ? -15.055 40.75 15.859 1 27.7 7 SER B C 1
ATOM 1338 O O . SER B 1 7 ? -14.07 40.656 16.594 1 27.7 7 SER B O 1
ATOM 1340 N N . VAL B 1 8 ? -16.016 40.031 16.406 1 24.83 8 VAL B N 1
ATOM 1341 C CA . VAL B 1 8 ? -15.961 38.688 17 1 24.83 8 VAL B CA 1
ATOM 1342 C C . VAL B 1 8 ? -15.078 37.781 16.141 1 24.83 8 VAL B C 1
ATOM 1344 O O . VAL B 1 8 ? -15.258 37.719 14.93 1 24.83 8 VAL B O 1
ATOM 1347 N N . SER B 1 9 ? -13.82 37.75 16.547 1 26.23 9 SER B N 1
ATOM 1348 C CA . SER B 1 9 ? -12.805 36.844 16 1 26.23 9 SER B CA 1
ATOM 1349 C C . SER B 1 9 ? -13.312 35.406 15.938 1 26.23 9 SER B C 1
ATOM 1351 O O . SER B 1 9 ? -13.93 34.906 16.891 1 26.23 9 SER B O 1
ATOM 1353 N N . PRO B 1 10 ? -13.68 34.969 14.836 1 26.48 10 PRO B N 1
ATOM 1354 C CA . PRO B 1 10 ? -14.188 33.625 14.664 1 26.48 10 PRO B CA 1
ATOM 1355 C C . PRO B 1 10 ? -13.328 32.562 15.367 1 26.48 10 PRO B C 1
ATOM 1357 O O . PRO B 1 10 ? -12.094 32.656 15.32 1 26.48 10 PRO B O 1
ATOM 1360 N N . LEU B 1 11 ? -13.594 32.062 16.641 1 23.06 11 LEU B N 1
ATOM 1361 C CA . LEU B 1 11 ? -13.102 31 17.531 1 23.06 11 LEU B CA 1
ATOM 1362 C C . LEU B 1 11 ? -12.781 29.734 16.734 1 23.06 11 LEU B C 1
ATOM 1364 O O . LEU B 1 11 ? -13.656 29.172 16.078 1 23.06 11 LEU B O 1
ATOM 1368 N N . ALA B 1 12 ? -11.656 29.703 16.078 1 26.17 12 ALA B N 1
ATOM 1369 C CA . ALA B 1 12 ? -11.055 28.5 15.523 1 26.17 12 ALA B CA 1
ATOM 1370 C C . ALA B 1 12 ? -11.047 27.375 16.562 1 26.17 12 ALA B C 1
ATOM 1372 O O . ALA B 1 12 ? -10.516 27.531 17.656 1 26.17 12 ALA B O 1
ATOM 1373 N N . THR B 1 13 ? -12.117 26.688 16.875 1 25.28 13 THR B N 1
ATOM 1374 C CA . THR B 1 13 ? -12.148 25.625 17.875 1 25.28 13 THR B CA 1
ATOM 1375 C C . THR B 1 13 ? -11.07 24.578 17.578 1 25.28 13 THR B C 1
ATOM 1377 O O . THR B 1 13 ? -11.117 23.891 16.562 1 25.28 13 THR B O 1
ATOM 1380 N N . VAL B 1 14 ? -9.836 24.844 17.656 1 27.33 14 VAL B N 1
ATOM 1381 C CA . VAL B 1 14 ? -8.742 23.891 17.703 1 27.33 14 VAL B CA 1
ATOM 1382 C C . VAL B 1 14 ? -9 22.859 18.797 1 27.33 14 VAL B C 1
ATOM 1384 O O . VAL B 1 14 ? -9.172 23.219 19.969 1 27.33 14 VAL B O 1
ATOM 1387 N N . VAL B 1 15 ? -9.664 21.766 18.469 1 25.8 15 VAL B N 1
ATOM 1388 C CA . VAL B 1 15 ? -9.781 20.75 19.5 1 25.8 15 VAL B CA 1
ATOM 1389 C C . VAL B 1 15 ? -8.391 20.266 19.906 1 25.8 15 VAL B C 1
ATOM 1391 O O . VAL B 1 15 ? -7.641 19.75 19.078 1 25.8 15 VAL B O 1
ATOM 1394 N N . VAL B 1 16 ? -7.754 20.922 20.766 1 25.7 16 VAL B N 1
ATOM 1395 C CA . VAL B 1 16 ? -6.527 20.484 21.438 1 25.7 16 VAL B CA 1
ATOM 1396 C C . VAL B 1 16 ? -6.797 19.219 22.25 1 25.7 16 VAL B C 1
ATOM 1398 O O . VAL B 1 16 ? -7.633 19.219 23.156 1 25.7 16 VAL B O 1
ATOM 1401 N N . VAL B 1 17 ? -6.645 17.984 21.609 1 28.03 17 VAL B N 1
ATOM 1402 C CA . VAL B 1 17 ? -6.73 16.797 22.453 1 28.03 17 VAL B CA 1
ATOM 1403 C C . VAL B 1 17 ? -5.566 16.766 23.438 1 28.03 17 VAL B C 1
ATOM 1405 O O . VAL B 1 17 ? -4.414 16.969 23.047 1 28.03 17 VAL B O 1
ATOM 1408 N N . GLU B 1 18 ? -5.84 17.094 24.656 1 25.38 18 GLU B N 1
ATOM 1409 C CA . GLU B 1 18 ? -4.918 16.938 25.766 1 25.38 18 GLU B CA 1
ATOM 1410 C C . GLU B 1 18 ? -4.289 15.539 25.781 1 25.38 18 GLU B C 1
ATOM 1412 O O . GLU B 1 18 ? -4.883 14.578 25.281 1 25.38 18 GLU B O 1
ATOM 1417 N N . ARG B 1 19 ? -2.975 15.406 26.078 1 24.59 19 ARG B N 1
ATOM 1418 C CA . ARG B 1 19 ? -1.998 14.32 26.188 1 24.59 19 ARG B CA 1
ATOM 1419 C C . ARG B 1 19 ? -2.584 13.125 26.922 1 24.59 19 ARG B C 1
ATOM 1421 O O . ARG B 1 19 ? -1.895 12.125 27.156 1 24.59 19 ARG B O 1
ATOM 1428 N N . ASP B 1 20 ? -3.48 13.266 27.891 1 25.84 20 ASP B N 1
ATOM 1429 C CA . ASP B 1 20 ? -3.582 12.125 28.797 1 25.84 20 ASP B CA 1
ATOM 1430 C C . ASP B 1 20 ? -4.012 10.867 28.047 1 25.84 20 ASP B C 1
ATOM 1432 O O . ASP B 1 20 ? -3.365 9.82 28.156 1 25.84 20 ASP B O 1
ATOM 1436 N N . SER B 1 21 ? -5.336 10.328 28.281 1 27.75 21 SER B N 1
ATOM 1437 C CA . SER B 1 21 ? -5.887 8.977 28.156 1 27.75 21 SER B CA 1
ATOM 1438 C C . SER B 1 21 ? -5.953 8.539 26.688 1 27.75 21 SER B C 1
ATOM 1440 O O . SER B 1 21 ? -6.023 9.375 25.797 1 27.75 21 SER B O 1
ATOM 1442 N N . TYR B 1 22 ? -5.613 7.16 26.281 1 27.95 22 TYR B N 1
ATOM 1443 C CA . TYR B 1 22 ? -5.371 6.383 25.062 1 27.95 22 TYR B CA 1
ATOM 1444 C C . TYR B 1 22 ? -6.438 6.66 24.016 1 27.95 22 TYR B C 1
ATOM 1446 O O . TYR B 1 22 ? -6.43 6.059 22.938 1 27.95 22 TYR B O 1
ATOM 1454 N N . GLU B 1 23 ? -7.695 7.035 24.469 1 29 23 GLU B N 1
ATOM 1455 C CA . GLU B 1 23 ? -8.734 6.852 23.453 1 29 23 GLU B CA 1
ATOM 1456 C C . GLU B 1 23 ? -8.57 7.852 22.312 1 29 23 GLU B C 1
ATOM 1458 O O . GLU B 1 23 ? -8.773 9.055 22.5 1 29 23 GLU B O 1
ATOM 146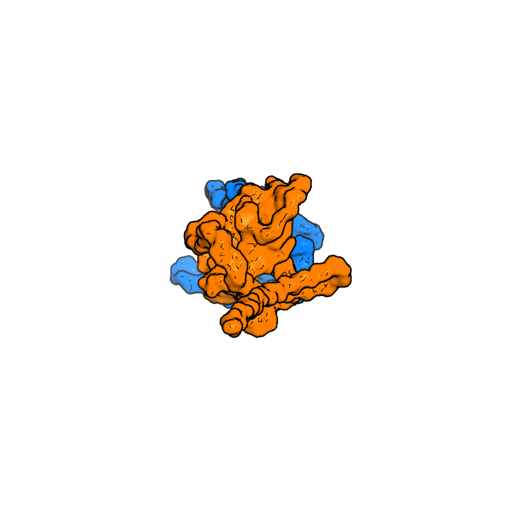3 N N . VAL B 1 24 ? -7.555 7.824 21.547 1 28.8 24 VAL B N 1
ATOM 1464 C CA . VAL B 1 24 ? -7.211 8.711 20.438 1 28.8 24 VAL B CA 1
ATOM 1465 C C . VAL B 1 24 ? -8.422 8.891 19.531 1 28.8 24 VAL B C 1
ATOM 1467 O O . VAL B 1 24 ? -8.781 7.992 18.766 1 28.8 24 VAL B O 1
ATOM 1470 N N . LYS B 1 25 ? -9.562 9.273 20.125 1 29.42 25 LYS B N 1
ATOM 1471 C CA . LYS B 1 25 ? -10.602 9.672 19.188 1 29.42 25 LYS B CA 1
ATOM 1472 C C . LYS B 1 25 ? -10.117 10.797 18.281 1 29.42 25 LYS B C 1
ATOM 1474 O O . LYS B 1 25 ? -10.156 11.969 18.656 1 29.42 25 LYS B O 1
ATOM 1479 N N . LEU B 1 26 ? -8.898 10.906 17.906 1 29.97 26 LEU B N 1
ATOM 1480 C CA . LEU B 1 26 ? -8.555 11.953 16.938 1 29.97 26 LEU B CA 1
ATOM 1481 C C . LEU B 1 26 ? -9.523 11.953 15.766 1 29.97 26 LEU B C 1
ATOM 1483 O O . LEU B 1 26 ? -9.531 11.023 14.961 1 29.97 26 LEU B O 1
ATOM 1487 N N . VAL B 1 27 ? -10.781 12.125 16.094 1 28.36 27 VAL B N 1
ATOM 1488 C CA . VAL B 1 27 ? -11.734 12.391 15.031 1 28.36 27 VAL B CA 1
ATOM 1489 C C . VAL B 1 27 ? -11.125 13.383 14.031 1 28.36 27 VAL B C 1
ATOM 1491 O O . VAL B 1 27 ? -10.461 14.344 14.43 1 28.36 27 VAL B O 1
ATOM 1494 N N . LEU B 1 28 ? -10.906 12.93 12.812 1 31.75 28 LEU B N 1
ATOM 1495 C CA . LEU B 1 28 ? -10.758 13.789 11.641 1 31.75 28 LEU B CA 1
ATOM 1496 C C . LEU B 1 28 ? -11.625 15.039 11.773 1 31.75 28 LEU B C 1
ATOM 1498 O O . LEU B 1 28 ? -12.852 14.961 11.68 1 31.75 28 LEU B O 1
ATOM 1502 N N . ALA B 1 29 ? -11.594 15.75 12.867 1 27.23 29 ALA B N 1
ATOM 1503 C CA . ALA B 1 29 ? -12.266 17.047 12.859 1 27.23 29 ALA B CA 1
ATOM 1504 C C . ALA B 1 29 ? -11.875 17.859 11.625 1 27.23 29 ALA B C 1
ATOM 1506 O O . ALA B 1 29 ? -10.688 18 11.32 1 27.23 29 ALA B O 1
ATOM 1507 N N . ALA B 1 30 ? -12.719 17.812 10.555 1 29.5 30 ALA B N 1
ATOM 1508 C CA . ALA B 1 30 ? -12.758 18.828 9.5 1 29.5 30 ALA B CA 1
ATOM 1509 C C . ALA B 1 30 ? -12.547 20.219 10.086 1 29.5 30 ALA B C 1
ATOM 1511 O O . ALA B 1 30 ? -13.477 20.828 10.617 1 29.5 30 ALA B O 1
ATOM 1512 N N . THR B 1 31 ? -11.75 20.5 10.992 1 29.28 31 THR B N 1
ATOM 1513 C CA . THR B 1 31 ? -11.539 21.938 11.188 1 29.28 31 THR B CA 1
ATOM 1514 C C . THR B 1 31 ? -11.242 22.625 9.867 1 29.28 31 THR B C 1
ATOM 1516 O O . THR B 1 31 ? -10.234 22.328 9.211 1 29.28 31 THR B O 1
ATOM 1519 N N . VAL B 1 32 ? -12.336 22.938 9.117 1 27.88 32 VAL B N 1
ATOM 1520 C CA . VAL B 1 32 ? -12.242 23.938 8.047 1 27.88 32 VAL B CA 1
ATOM 1521 C C . VAL B 1 32 ? -11.398 25.125 8.523 1 27.88 32 VAL B C 1
ATOM 1523 O O . VAL B 1 32 ? -11.812 25.875 9.414 1 27.88 32 VAL B O 1
ATOM 1526 N N . PHE B 1 33 ? -10.195 24.984 8.75 1 27.95 33 PHE B N 1
ATOM 1527 C CA . PHE B 1 33 ? -9.367 26.172 8.898 1 27.95 33 PHE B CA 1
ATOM 1528 C C . PHE B 1 33 ? -9.727 27.219 7.844 1 27.95 33 PHE B C 1
ATOM 1530 O O . PHE B 1 33 ? -9.383 27.062 6.668 1 27.95 33 PHE B O 1
ATOM 1537 N N . THR B 1 34 ? -10.906 27.688 7.754 1 26.47 34 THR B N 1
ATOM 1538 C CA . THR B 1 34 ? -11.156 28.891 6.957 1 26.47 34 THR B CA 1
ATOM 1539 C C . THR B 1 34 ? -10.156 29.984 7.309 1 26.47 34 THR B C 1
ATOM 1541 O O . THR B 1 34 ? -9.844 30.844 6.473 1 26.47 34 THR B O 1
ATOM 1544 N N . LYS B 1 35 ? -10.008 30.328 8.602 1 27.77 35 LYS B N 1
ATOM 1545 C CA . LYS B 1 35 ? -9.547 31.688 8.828 1 27.77 35 LYS B CA 1
ATOM 1546 C C . LYS B 1 35 ? -8.141 31.891 8.273 1 27.77 35 LYS B C 1
ATOM 1548 O O . LYS B 1 35 ? -7.863 32.906 7.645 1 27.77 35 LYS B O 1
ATOM 1553 N N . ALA B 1 36 ? -7.168 31.281 9.047 1 27.8 36 ALA B N 1
ATOM 1554 C CA . ALA B 1 36 ? -5.855 31.922 9.008 1 27.8 36 ALA B CA 1
ATOM 1555 C C . ALA B 1 36 ? -5.203 31.766 7.637 1 27.8 36 ALA B C 1
ATOM 1557 O O . ALA B 1 36 ? -4.016 32.062 7.469 1 27.8 36 ALA B O 1
ATOM 1558 N N . TYR B 1 37 ? -5.785 31 6.703 1 27.84 37 TYR B N 1
ATOM 1559 C CA . TYR B 1 37 ? -5.105 31.109 5.418 1 27.84 37 TYR B CA 1
ATOM 1560 C C . TYR B 1 37 ? -5.09 32.531 4.922 1 27.84 37 TYR B C 1
ATOM 1562 O O . TYR B 1 37 ? -4.887 32.781 3.73 1 27.84 37 TYR B O 1
ATOM 1570 N N . GLU B 1 38 ? -5.629 33.375 5.648 1 29.47 38 GLU B N 1
ATOM 1571 C CA . GLU B 1 38 ? -5.484 34.625 4.93 1 29.47 38 GLU B CA 1
ATOM 1572 C C . GLU B 1 38 ? -4.051 34.844 4.453 1 29.47 38 GLU B C 1
ATOM 1574 O O . GLU B 1 38 ? -3.82 35.219 3.305 1 29.47 38 GLU B O 1
ATOM 1579 N N . HIS B 1 39 ? -3.127 35.281 5.371 1 28.31 39 HIS B N 1
ATOM 1580 C CA . HIS B 1 39 ? -1.85 35.844 4.949 1 28.31 39 HIS B CA 1
ATOM 1581 C C . HIS B 1 39 ? -0.866 34.719 4.562 1 28.31 39 HIS B C 1
ATOM 1583 O O . HIS B 1 39 ? 0.326 35 4.387 1 28.31 39 HIS B O 1
ATOM 1589 N N . VAL B 1 40 ? -1.011 33.469 5.016 1 30.2 40 VAL B N 1
ATOM 1590 C CA . VAL B 1 40 ? 0.07 32.75 4.359 1 30.2 40 VAL B CA 1
ATOM 1591 C C . VAL B 1 40 ? -0.104 32.844 2.844 1 30.2 40 VAL B C 1
ATOM 1593 O O . VAL B 1 40 ? -1.068 32.281 2.295 1 30.2 40 VAL B O 1
ATOM 1596 N N . SER B 1 41 ? -0.026 33.844 2.244 1 28.88 41 SER B N 1
ATOM 1597 C CA . SER B 1 41 ? 0.228 34.031 0.82 1 28.88 41 SER B CA 1
ATOM 1598 C C . SER B 1 41 ? 0.975 32.844 0.226 1 28.88 41 SER B C 1
ATOM 1600 O O . SER B 1 41 ? 1.548 32.969 -0.86 1 28.88 41 SER B O 1
ATOM 1602 N N . GLY B 1 42 ? 1.524 31.984 1.13 1 30.38 42 GLY B N 1
ATOM 1603 C CA . GLY B 1 42 ? 2.207 30.969 0.348 1 30.38 42 GLY B CA 1
ATOM 1604 C C . GLY B 1 42 ? 1.291 30.25 -0.625 1 30.38 42 GLY B C 1
ATOM 1605 O O . GLY B 1 42 ? 0.076 30.203 -0.423 1 30.38 42 GLY B O 1
ATOM 1606 N N . ASP B 1 43 ? 1.613 30.234 -1.836 1 29.89 43 ASP B N 1
ATOM 1607 C CA . ASP B 1 43 ? 0.982 29.484 -2.922 1 29.89 43 ASP B CA 1
ATOM 1608 C C . ASP B 1 43 ? 0.401 28.172 -2.416 1 29.89 43 ASP B C 1
ATOM 1610 O O . ASP B 1 43 ? 1.117 27.344 -1.833 1 29.89 43 ASP B O 1
ATOM 1614 N N . ILE B 1 44 ? -0.663 28.203 -1.595 1 33.47 44 ILE B N 1
ATOM 1615 C CA . ILE B 1 44 ? -1.335 26.906 -1.449 1 33.47 44 ILE B CA 1
ATOM 1616 C C . ILE B 1 44 ? -0.938 25.984 -2.6 1 33.47 44 ILE B C 1
ATOM 1618 O O . ILE B 1 44 ? -1.184 26.297 -3.768 1 33.47 44 ILE B O 1
ATOM 1622 N N . LEU B 1 45 ? 0.17 25.484 -2.471 1 30.16 45 LEU B N 1
ATOM 1623 C CA . LEU B 1 45 ? 0.532 24.516 -3.508 1 30.16 45 LEU B CA 1
ATOM 1624 C C . LEU B 1 45 ? -0.688 23.719 -3.959 1 30.16 45 LEU B C 1
ATOM 1626 O O . LEU B 1 45 ? -1.295 23 -3.162 1 30.16 45 LEU B O 1
ATOM 1630 N N . GLU B 1 46 ? -1.555 24.406 -4.566 1 33.41 46 GLU B N 1
ATOM 1631 C CA . GLU B 1 46 ? -2.529 23.609 -5.301 1 33.41 46 GLU B CA 1
ATOM 1632 C C . GLU B 1 46 ? -1.97 22.234 -5.637 1 33.41 46 GLU B C 1
ATOM 1634 O O . GLU B 1 46 ? -0.806 22.109 -6.027 1 33.41 46 GLU B O 1
ATOM 1639 N N . THR B 1 47 ? -2.238 21.25 -4.734 1 36.31 47 THR B N 1
ATOM 1640 C CA . THR B 1 47 ? -1.915 19.938 -5.258 1 36.31 47 THR B CA 1
ATOM 1641 C C . THR B 1 47 ? -1.997 19.922 -6.781 1 36.31 47 THR B C 1
ATOM 1643 O O . THR B 1 47 ? -3.09 19.969 -7.352 1 36.31 47 THR B O 1
ATOM 1646 N N . SER B 1 48 ? -1.519 20.953 -7.441 1 34.38 48 SER B N 1
ATOM 1647 C CA . SER B 1 48 ? -1.435 20.766 -8.891 1 34.38 48 SER B CA 1
ATOM 1648 C C . SER B 1 48 ? -1.026 19.344 -9.234 1 34.38 48 SER B C 1
ATOM 1650 O O . SER B 1 48 ? -0.388 18.656 -8.43 1 34.38 48 SER B O 1
ATOM 1652 N N . ASN B 1 49 ? -1.708 18.688 -10.102 1 39.31 49 ASN B N 1
ATOM 1653 C CA . ASN B 1 49 ? -1.472 17.406 -10.758 1 39.31 49 ASN B CA 1
ATOM 1654 C C . ASN B 1 49 ? 0.019 17.141 -10.953 1 39.31 49 ASN B C 1
ATOM 1656 O O . ASN B 1 49 ? 0.416 16.469 -11.898 1 39.31 49 ASN B O 1
ATOM 1660 N N . SER B 1 50 ? 0.88 17.953 -10.422 1 41.44 50 SER B N 1
ATOM 1661 C CA . SER B 1 50 ? 2.221 17.453 -10.68 1 41.44 50 SER B CA 1
ATOM 1662 C C . SER B 1 50 ? 2.486 16.172 -9.898 1 41.44 50 SER B C 1
ATOM 1664 O O . SER B 1 50 ? 1.967 15.984 -8.797 1 41.44 50 SER B O 1
ATOM 1666 N N . SER B 1 51 ? 2.799 15.039 -10.492 1 50.16 51 SER B N 1
ATOM 1667 C CA . SER B 1 51 ? 3.115 13.672 -10.102 1 50.16 51 SER B CA 1
ATOM 1668 C C . SER B 1 51 ? 3.867 13.633 -8.773 1 50.16 51 SER B C 1
ATOM 1670 O O . SER B 1 51 ? 3.646 12.734 -7.957 1 50.16 51 SER B O 1
ATOM 1672 N N . GLU B 1 52 ? 4.633 14.781 -8.406 1 55.62 52 GLU B N 1
ATOM 1673 C CA . GLU B 1 52 ? 5.535 14.734 -7.262 1 55.62 52 GLU B CA 1
ATOM 1674 C C . GLU B 1 52 ? 4.812 15.117 -5.973 1 55.62 52 GLU B C 1
ATOM 1676 O O . GLU B 1 52 ? 5.312 14.875 -4.875 1 55.62 52 GLU B O 1
ATOM 1681 N N . THR B 1 53 ? 3.541 15.461 -6.047 1 68.31 53 THR B N 1
ATOM 1682 C CA . THR B 1 53 ? 2.912 15.945 -4.824 1 68.31 53 THR B CA 1
ATOM 1683 C C . THR B 1 53 ? 1.604 15.203 -4.559 1 68.31 53 THR B C 1
ATOM 1685 O O . THR B 1 53 ? 0.853 15.57 -3.65 1 68.31 53 THR B O 1
ATOM 1688 N N . SER B 1 54 ? 1.523 14.164 -5.277 1 85.69 54 SER B N 1
ATOM 1689 C CA . SER B 1 54 ? 0.23 13.508 -5.109 1 85.69 54 SER B CA 1
ATOM 1690 C C . SER B 1 54 ? 0.226 12.594 -3.891 1 85.69 54 SER B C 1
ATOM 1692 O O . SER B 1 54 ? 1.244 11.977 -3.566 1 85.69 54 SER B O 1
ATOM 1694 N N . TRP B 1 55 ? -0.935 12.609 -3.17 1 93.12 55 TRP B N 1
ATOM 1695 C CA . TRP B 1 55 ? -1.147 11.727 -2.029 1 93.12 55 TRP B CA 1
ATOM 1696 C C . TRP B 1 55 ? -1.718 10.391 -2.479 1 93.12 55 TRP B C 1
ATOM 1698 O O . TRP B 1 55 ? -2.604 10.336 -3.336 1 93.12 55 TRP B O 1
ATOM 1708 N N . ILE B 1 56 ? -1.123 9.336 -1.96 1 95.44 56 ILE B N 1
ATOM 1709 C CA . ILE B 1 56 ? -1.512 7.977 -2.324 1 95.44 56 ILE B CA 1
ATOM 1710 C C . ILE B 1 56 ? -2.148 7.285 -1.123 1 95.44 56 ILE B C 1
ATOM 1712 O O . ILE B 1 56 ? -1.595 7.301 -0.022 1 95.44 56 ILE B O 1
ATOM 1716 N N . LEU B 1 57 ? -3.363 6.738 -1.281 1 96.88 57 LEU B N 1
ATOM 1717 C CA . LEU B 1 57 ? -3.959 5.891 -0.254 1 96.88 57 LEU B CA 1
ATOM 1718 C C . LEU B 1 57 ? -3.316 4.508 -0.251 1 96.88 57 LEU B C 1
ATOM 1720 O O . LEU B 1 57 ? -3.439 3.76 -1.225 1 96.88 57 LEU B O 1
ATOM 1724 N N . ASP B 1 58 ? -2.619 4.176 0.884 1 97.31 58 ASP B N 1
ATOM 1725 C CA . ASP B 1 58 ? -1.706 3.037 0.879 1 97.31 58 ASP B CA 1
ATOM 1726 C C . ASP B 1 58 ? -1.93 2.15 2.102 1 97.31 58 ASP B C 1
ATOM 1728 O O . ASP B 1 58 ? -1.604 2.537 3.225 1 97.31 58 ASP B O 1
ATOM 1732 N N . SER B 1 59 ? -2.402 0.888 1.894 1 97.62 59 SER B N 1
ATOM 1733 C CA . SER B 1 59 ? -2.637 -0.055 2.982 1 97.62 59 SER B CA 1
ATOM 1734 C C . SER B 1 59 ? -1.356 -0.792 3.361 1 97.62 59 SER B C 1
ATOM 1736 O O . SER B 1 59 ? -1.323 -1.52 4.355 1 97.62 59 SER B O 1
ATOM 1738 N N . GLY B 1 60 ? -0.282 -0.593 2.604 1 95.25 60 GLY B N 1
ATOM 1739 C CA . GLY B 1 60 ? 0.989 -1.244 2.877 1 95.25 60 GLY B CA 1
ATOM 1740 C C . GLY B 1 60 ? 1.953 -0.368 3.654 1 95.25 60 GLY B C 1
ATOM 1741 O O . GLY B 1 60 ? 3.062 -0.796 3.982 1 95.25 60 GLY B O 1
ATOM 1742 N N . CYS B 1 61 ? 1.557 0.778 3.926 1 94.5 61 CYS B N 1
ATOM 1743 C CA . CYS B 1 61 ? 2.412 1.738 4.617 1 94.5 61 CYS B CA 1
ATOM 1744 C C . CYS B 1 61 ? 2.02 1.862 6.082 1 94.5 61 CYS B C 1
ATOM 1746 O O . CYS B 1 61 ? 0.837 1.99 6.406 1 94.5 61 CYS B O 1
ATOM 1748 N N . SER B 1 62 ? 3 1.944 6.984 1 92.62 62 SER B N 1
ATOM 1749 C CA . SER B 1 62 ? 2.742 1.89 8.422 1 92.62 62 SER B CA 1
ATOM 1750 C C . SER B 1 62 ? 2.467 3.279 8.984 1 92.62 62 SER B C 1
ATOM 1752 O O . SER B 1 62 ? 1.896 3.412 10.07 1 92.62 62 SER B O 1
ATOM 1754 N N . TYR B 1 63 ? 2.914 4.34 8.297 1 94 63 TYR B N 1
ATOM 1755 C CA . TYR B 1 63 ? 2.73 5.727 8.719 1 94 63 TYR B CA 1
ATOM 1756 C C . TYR B 1 63 ? 2.432 6.625 7.527 1 94 63 TYR B C 1
ATOM 1758 O O . TYR B 1 63 ? 2.795 6.305 6.391 1 94 63 TYR B O 1
ATOM 1766 N N . HIS B 1 64 ? 1.745 7.723 7.844 1 96.38 64 HIS B N 1
ATOM 1767 C CA . HIS B 1 64 ? 1.739 8.773 6.836 1 96.38 64 HIS B CA 1
ATOM 1768 C C . HIS B 1 64 ? 3.141 9.328 6.613 1 96.38 64 HIS B C 1
ATOM 1770 O O . HIS B 1 64 ? 3.9 9.516 7.566 1 96.38 64 HIS B O 1
ATOM 1776 N N . LYS B 1 65 ? 3.498 9.516 5.371 1 96.5 65 LYS B N 1
ATOM 1777 C CA . LYS B 1 65 ? 4.855 9.969 5.082 1 96.5 65 LYS B CA 1
ATOM 1778 C C . LYS B 1 65 ? 4.852 11.055 4.004 1 96.5 65 LYS B C 1
ATOM 1780 O O . LYS B 1 65 ? 3.932 11.117 3.186 1 96.5 65 LYS B O 1
ATOM 1785 N N . CYS B 1 66 ? 5.832 11.875 4.055 1 95.25 66 CYS B N 1
ATOM 1786 C CA . CYS B 1 66 ? 5.988 12.93 3.061 1 95.25 66 CYS B CA 1
ATOM 1787 C C . CYS B 1 66 ? 7.438 13.406 2.99 1 95.25 66 CYS B C 1
ATOM 1789 O O . CYS B 1 66 ? 8.102 13.547 4.02 1 95.25 66 CYS B O 1
ATOM 1791 N N . PRO B 1 67 ? 7.91 13.641 1.774 1 94.88 67 PRO B N 1
ATOM 1792 C CA . PRO B 1 67 ? 9.281 14.148 1.65 1 94.88 67 PRO B CA 1
ATOM 1793 C C . PRO B 1 67 ? 9.367 15.664 1.827 1 94.88 67 PRO B C 1
ATOM 1795 O O . PRO B 1 67 ? 10.469 16.203 1.947 1 94.88 67 PRO B O 1
ATOM 1798 N N . ASN B 1 68 ? 8.273 16.375 1.872 1 93.44 68 ASN B N 1
ATOM 1799 C CA . ASN B 1 68 ? 8.273 17.844 1.869 1 93.44 68 ASN B CA 1
ATOM 1800 C C . ASN B 1 68 ? 7.848 18.406 3.223 1 93.44 68 ASN B C 1
ATOM 1802 O O . ASN B 1 68 ? 6.691 18.266 3.627 1 93.44 68 ASN B O 1
ATOM 1806 N N . GLN B 1 69 ? 8.703 19.125 3.854 1 93.31 69 GLN B N 1
ATOM 1807 C CA . GLN B 1 69 ? 8.43 19.688 5.168 1 93.31 69 GLN B CA 1
ATOM 1808 C C . GLN B 1 69 ? 7.316 20.719 5.098 1 93.31 69 GLN B C 1
ATOM 1810 O O . GLN B 1 69 ? 6.578 20.922 6.066 1 93.31 69 GLN B O 1
ATOM 1815 N N . GLU B 1 70 ? 7.133 21.375 3.941 1 90.31 70 GLU B N 1
ATOM 1816 C CA . GLU B 1 70 ? 6.176 22.453 3.768 1 90.31 70 GLU B CA 1
ATOM 1817 C C . GLU B 1 70 ? 4.742 21.969 3.947 1 90.31 70 GLU B C 1
ATOM 1819 O O . GLU B 1 70 ? 3.824 22.766 4.141 1 90.31 70 GLU B O 1
ATOM 1824 N N . LEU B 1 71 ? 4.566 20.672 3.939 1 90.38 71 LEU B N 1
ATOM 1825 C CA . LEU B 1 71 ? 3.229 20.109 4.066 1 90.38 71 LEU B CA 1
ATOM 1826 C C . LEU B 1 71 ? 2.896 19.812 5.523 1 90.38 71 LEU B C 1
ATOM 1828 O O . LEU B 1 71 ? 1.781 19.391 5.84 1 90.38 71 LEU B O 1
ATOM 1832 N N . PHE B 1 72 ? 3.869 20.094 6.367 1 91.75 72 PHE B N 1
ATOM 1833 C CA . PHE B 1 72 ? 3.641 19.906 7.793 1 91.75 72 PHE B CA 1
ATOM 1834 C C . PHE B 1 72 ? 3.076 21.172 8.422 1 91.75 72 PHE B C 1
ATOM 1836 O O . PHE B 1 72 ? 3.623 22.266 8.242 1 91.75 72 PHE B O 1
ATOM 1843 N N . ALA B 1 73 ? 1.964 21.016 9.094 1 89.81 73 ALA B N 1
ATOM 1844 C CA . ALA B 1 73 ? 1.376 22.109 9.867 1 89.81 73 ALA B CA 1
ATOM 1845 C C . ALA B 1 73 ? 2.189 22.391 11.133 1 89.81 73 ALA B C 1
ATOM 1847 O O . ALA B 1 73 ? 2.422 23.547 11.484 1 89.81 73 ALA B O 1
ATOM 1848 N N . THR B 1 74 ? 2.482 21.406 11.844 1 92.12 74 THR B N 1
ATOM 1849 C CA . THR B 1 74 ? 3.451 21.406 12.938 1 92.12 74 THR B CA 1
ATOM 1850 C C . THR B 1 74 ? 4.582 20.422 12.664 1 92.12 74 THR B C 1
ATOM 1852 O O . THR B 1 74 ? 4.387 19.422 11.969 1 92.12 74 THR B O 1
ATOM 1855 N N . TYR B 1 75 ? 5.75 20.875 13.172 1 94.81 75 TYR B N 1
ATOM 1856 C CA . TYR B 1 75 ? 6.941 20.109 12.805 1 94.81 75 TYR B CA 1
ATOM 1857 C C . TYR B 1 75 ? 7.902 20 13.984 1 94.81 75 TYR B C 1
ATOM 1859 O O . TYR B 1 75 ? 8.266 21.016 14.602 1 94.81 75 TYR B O 1
ATOM 1867 N N . GLU B 1 76 ? 8.195 18.797 14.312 1 96.19 76 GLU B N 1
ATOM 1868 C CA . GLU B 1 76 ? 9.227 18.5 15.297 1 96.19 76 GLU B CA 1
ATOM 1869 C C . GLU B 1 76 ? 10.398 17.766 14.664 1 96.19 76 GLU B C 1
ATOM 1871 O O . GLU B 1 76 ? 10.234 16.656 14.133 1 96.19 76 GLU B O 1
ATOM 1876 N N . LYS B 1 77 ? 11.562 18.375 14.742 1 96 77 LYS B N 1
ATOM 1877 C CA . LYS B 1 77 ? 12.766 17.703 14.25 1 96 77 LYS B CA 1
ATOM 1878 C C . LYS B 1 77 ? 13.18 16.562 15.172 1 96 77 LYS B C 1
ATOM 1880 O O . LYS B 1 77 ? 13.133 16.703 16.391 1 96 77 LYS B O 1
ATOM 1885 N N . ILE B 1 78 ? 13.43 15.461 14.555 1 94 78 ILE B N 1
ATOM 1886 C CA . ILE B 1 78 ? 13.914 14.352 15.375 1 94 78 ILE B CA 1
ATOM 1887 C C . ILE B 1 78 ? 15.289 13.906 14.875 1 94 78 ILE B C 1
ATOM 1889 O O . ILE B 1 78 ? 15.727 14.305 13.797 1 94 78 ILE B O 1
ATOM 1893 N N . GLU B 1 79 ? 15.984 13.133 15.875 1 87.81 79 GLU B N 1
ATOM 1894 C CA . GLU B 1 79 ? 17.234 12.516 15.469 1 87.81 79 GLU B CA 1
ATOM 1895 C C . GLU B 1 79 ? 17 11.383 14.469 1 87.81 79 GLU B C 1
ATOM 1897 O O . GLU B 1 79 ? 16.062 10.594 14.641 1 87.81 79 GLU B O 1
ATOM 1902 N N . ARG B 1 80 ? 17.75 11.273 13.602 1 75.12 80 ARG B N 1
ATOM 1903 C CA . ARG B 1 80 ? 17.625 10.438 12.414 1 75.12 80 ARG B CA 1
ATOM 1904 C C . ARG B 1 80 ? 17.203 9.023 12.781 1 75.12 80 ARG B C 1
ATOM 1906 O O . ARG B 1 80 ? 17.938 8.297 13.445 1 75.12 80 ARG B O 1
ATOM 1913 N N . ASP B 1 81 ? 15.906 8.898 12.672 1 89.06 81 ASP B N 1
ATOM 1914 C CA . ASP B 1 81 ? 15.328 7.559 12.672 1 89.06 81 ASP B CA 1
ATOM 1915 C C . ASP B 1 81 ? 15.242 7.004 11.25 1 89.06 81 ASP B C 1
ATOM 1917 O O . ASP B 1 81 ? 15.453 7.734 10.273 1 89.06 81 ASP B O 1
ATOM 1921 N N . LYS B 1 82 ? 15.141 5.648 11.242 1 92.5 82 LYS B N 1
ATOM 1922 C CA . LYS B 1 82 ? 15.094 5.035 9.922 1 92.5 82 LYS B CA 1
ATOM 1923 C C . LYS B 1 82 ? 13.828 4.195 9.75 1 92.5 82 LYS B C 1
ATOM 1925 O O . LYS B 1 82 ? 13.289 3.67 10.734 1 92.5 82 LYS B O 1
ATOM 1930 N N . ILE B 1 83 ? 13.305 4.246 8.586 1 91.19 83 ILE B N 1
ATOM 1931 C CA . ILE B 1 83 ? 12.258 3.311 8.188 1 91.19 83 ILE B CA 1
ATOM 1932 C C . ILE B 1 83 ? 12.75 2.441 7.031 1 91.19 83 ILE B C 1
ATOM 1934 O O . ILE B 1 83 ? 13.625 2.852 6.266 1 91.19 83 ILE B O 1
ATOM 1938 N N . LEU B 1 84 ? 12.18 1.229 6.926 1 90.38 84 LEU B N 1
ATOM 1939 C CA . LEU B 1 84 ? 12.594 0.298 5.883 1 90.38 84 LEU B CA 1
ATOM 1940 C C . LEU B 1 84 ? 11.57 0.242 4.758 1 90.38 84 LEU B C 1
ATOM 1942 O O . LEU B 1 84 ? 10.367 0.139 5.02 1 90.38 84 LEU B O 1
ATOM 1946 N N . MET B 1 85 ? 12.125 0.299 3.559 1 92 85 MET B N 1
ATOM 1947 C CA . MET B 1 85 ? 11.305 0.066 2.377 1 92 85 MET B CA 1
ATOM 1948 C C . MET B 1 85 ? 11.055 -1.425 2.172 1 92 85 MET B C 1
ATOM 1950 O O . MET B 1 85 ? 11.555 -2.252 2.936 1 92 85 MET B O 1
ATOM 1954 N N . GLY B 1 86 ? 10.273 -1.75 1.158 1 88.19 86 GLY B N 1
ATOM 1955 C CA . GLY B 1 86 ? 9.977 -3.143 0.868 1 88.19 86 GLY B CA 1
ATOM 1956 C C . GLY B 1 86 ? 11.211 -3.971 0.564 1 88.19 86 GLY B C 1
ATOM 1957 O O . GLY B 1 86 ? 11.219 -5.188 0.771 1 88.19 86 GLY B O 1
ATOM 1958 N N . ASN B 1 87 ? 12.25 -3.311 0.091 1 89 87 ASN B N 1
ATOM 1959 C CA . ASN B 1 87 ? 13.5 -3.992 -0.22 1 89 87 ASN B CA 1
ATOM 1960 C C . ASN B 1 87 ? 14.516 -3.842 0.908 1 89 87 ASN B C 1
ATOM 1962 O O . ASN B 1 87 ? 15.711 -4.035 0.7 1 89 87 ASN B O 1
ATOM 1966 N N . ASN B 1 88 ? 14.094 -3.373 2.018 1 90.56 88 ASN B N 1
ATOM 1967 C CA . ASN B 1 88 ? 14.867 -3.207 3.242 1 90.56 88 ASN B CA 1
ATOM 1968 C C . ASN B 1 88 ? 15.883 -2.072 3.113 1 90.56 88 ASN B C 1
ATOM 1970 O O . ASN B 1 88 ? 16.797 -1.964 3.922 1 90.56 88 ASN B O 1
ATOM 1974 N N . ASN B 1 89 ? 15.75 -1.295 2.023 1 92 89 ASN B N 1
ATOM 1975 C CA . ASN B 1 89 ? 16.516 -0.057 1.985 1 92 89 ASN B CA 1
ATOM 1976 C C . ASN B 1 89 ? 16.062 0.923 3.061 1 92 89 ASN B C 1
ATOM 1978 O O . ASN B 1 89 ? 14.859 1.137 3.24 1 92 89 ASN B O 1
ATOM 1982 N N . ALA B 1 90 ? 17.016 1.447 3.705 1 92.25 90 ALA B N 1
ATOM 1983 C CA . ALA B 1 90 ? 16.672 2.352 4.801 1 92.25 90 ALA B CA 1
ATOM 1984 C C . ALA B 1 90 ? 16.516 3.785 4.305 1 92.25 90 ALA B C 1
ATOM 1986 O O . ALA B 1 90 ? 17.297 4.246 3.459 1 92.25 90 ALA B O 1
ATOM 1987 N N . CYS B 1 91 ? 15.461 4.438 4.781 1 94.19 91 CYS B N 1
ATOM 1988 C CA . CYS B 1 91 ? 15.242 5.863 4.551 1 94.19 91 CYS B CA 1
ATOM 1989 C C . CYS B 1 91 ? 15.234 6.633 5.867 1 94.19 91 CYS B C 1
ATOM 1991 O O . CYS B 1 91 ? 14.727 6.145 6.875 1 94.19 91 CYS B O 1
ATOM 1993 N N . LYS B 1 92 ? 15.703 7.824 5.832 1 94.5 92 LYS B N 1
ATOM 1994 C CA . LYS B 1 92 ? 15.844 8.617 7.047 1 94.5 92 LYS B CA 1
ATOM 1995 C C . LYS B 1 92 ? 14.555 9.383 7.352 1 94.5 92 LYS B C 1
ATOM 1997 O O . LYS B 1 92 ? 13.969 10 6.461 1 94.5 92 LYS B O 1
ATOM 2002 N N . VAL B 1 93 ? 14.148 9.266 8.594 1 96.69 93 VAL B N 1
ATOM 2003 C CA . VAL B 1 93 ? 13.086 10.117 9.125 1 96.69 93 VAL B CA 1
ATOM 2004 C C . VAL B 1 93 ? 13.703 11.297 9.875 1 96.69 93 VAL B C 1
ATOM 2006 O O . VAL B 1 93 ? 14.438 11.109 10.844 1 96.69 93 VAL B O 1
ATOM 2009 N N . VAL B 1 94 ? 13.367 12.492 9.43 1 97.25 94 VAL B N 1
ATOM 2010 C CA . VAL B 1 94 ? 14.078 13.641 9.992 1 97.25 94 VAL B CA 1
ATOM 2011 C C . VAL B 1 94 ? 13.102 14.523 10.758 1 97.25 94 VAL B C 1
ATOM 2013 O O . VAL B 1 94 ? 13.508 15.477 11.43 1 97.25 94 VAL B O 1
ATOM 2016 N N . GLY B 1 95 ? 11.859 14.234 10.719 1 97.19 95 GLY B N 1
ATOM 2017 C CA . GLY B 1 95 ? 10.836 15 11.406 1 97.19 95 GLY B CA 1
ATOM 2018 C C . GLY B 1 95 ? 9.5 14.281 11.492 1 97.19 95 GLY B C 1
ATOM 2019 O O . GLY B 1 95 ? 9.289 13.281 10.805 1 97.19 95 GLY B O 1
ATOM 2020 N N . ILE B 1 96 ? 8.734 14.734 12.461 1 96 96 ILE B N 1
ATOM 2021 C CA . ILE B 1 96 ? 7.41 14.156 12.656 1 96 96 ILE B CA 1
ATOM 2022 C C . ILE B 1 96 ? 6.402 15.258 12.961 1 96 96 ILE B C 1
ATOM 2024 O O . ILE B 1 96 ? 6.789 16.406 13.203 1 96 96 ILE B O 1
ATOM 2028 N N . ASP B 1 97 ? 5.102 14.969 12.828 1 93.94 97 ASP B N 1
ATOM 2029 C CA . ASP B 1 97 ? 3.996 15.719 13.422 1 93.94 97 ASP B CA 1
ATOM 2030 C C . ASP B 1 97 ? 2.869 15.922 12.406 1 93.94 97 ASP B C 1
ATOM 2032 O O . ASP B 1 97 ? 2.547 15.008 11.641 1 93.94 97 ASP B O 1
ATOM 2036 N N . MET B 1 98 ? 2.105 16.906 12.539 1 93 98 MET B N 1
ATOM 2037 C CA . MET B 1 98 ? 0.847 17.078 11.82 1 93 98 MET B CA 1
ATOM 2038 C C . MET B 1 98 ? 1.096 17.547 10.391 1 93 98 MET B C 1
ATOM 2040 O O . MET B 1 98 ? 1.924 18.438 10.164 1 93 98 MET B O 1
ATOM 2044 N N . MET B 1 99 ? 0.428 16.875 9.469 1 92.5 99 MET B N 1
ATOM 2045 C CA . MET B 1 99 ? 0.497 17.266 8.062 1 92.5 99 MET B CA 1
ATOM 2046 C C . MET B 1 99 ? -0.855 17.766 7.57 1 92.5 99 MET B C 1
ATOM 2048 O O . MET B 1 99 ? -1.9 17.297 8.016 1 92.5 99 MET B O 1
ATOM 2052 N N . TRP B 1 100 ? -0.769 18.625 6.586 1 87.31 100 TRP B N 1
ATOM 2053 C CA . TRP B 1 100 ? -1.972 19.125 5.922 1 87.31 100 TRP B CA 1
ATOM 2054 C C . TRP B 1 100 ? -2.107 18.516 4.527 1 87.31 100 TRP B C 1
ATOM 2056 O O . TRP B 1 100 ? -1.137 18.484 3.768 1 87.31 100 TRP B O 1
ATOM 2066 N N . ILE B 1 101 ? -3.264 18.062 4.297 1 87.19 101 ILE B N 1
ATOM 2067 C CA . ILE B 1 101 ? -3.572 17.594 2.951 1 87.19 101 ILE B CA 1
ATOM 2068 C C . ILE B 1 101 ? -4.738 18.391 2.377 1 87.19 101 ILE B C 1
ATOM 2070 O O . ILE B 1 101 ? -5.766 18.562 3.039 1 87.19 101 ILE B O 1
ATOM 2074 N N . LYS B 1 102 ? -4.477 18.875 1.205 1 80 102 LYS B N 1
ATOM 2075 C CA . LYS B 1 102 ? -5.547 19.562 0.494 1 80 102 LYS B CA 1
ATOM 2076 C C . LYS B 1 102 ? -6.332 18.609 -0.391 1 80 102 LYS B C 1
ATOM 2078 O O . LYS B 1 102 ? -5.781 18.016 -1.324 1 80 102 LYS B O 1
ATOM 2083 N N . MET B 1 103 ? -7.59 18.484 -0.107 1 76.31 103 MET B N 1
ATOM 2084 C CA . MET B 1 103 ? -8.453 17.562 -0.852 1 76.31 103 MET B CA 1
ATOM 2085 C C . MET B 1 103 ? -9 18.234 -2.109 1 76.31 103 MET B C 1
ATOM 2087 O O . MET B 1 103 ? -8.789 19.438 -2.316 1 76.31 103 MET B O 1
ATOM 2091 N N . PHE B 1 104 ? -9.602 17.359 -2.994 1 69.19 104 PHE B N 1
ATOM 2092 C CA . PHE B 1 104 ? -10.117 17.844 -4.27 1 69.19 104 PHE B CA 1
ATOM 2093 C C . PHE B 1 104 ? -11.195 18.891 -4.059 1 69.19 104 PHE B C 1
ATOM 2095 O O . PHE B 1 104 ? -11.367 19.781 -4.891 1 69.19 104 PHE B O 1
ATOM 2102 N N . ASP B 1 105 ? -11.961 18.844 -2.998 1 67.19 105 ASP B N 1
ATOM 2103 C CA . ASP B 1 105 ? -13.039 19.797 -2.732 1 67.19 105 ASP B CA 1
ATOM 2104 C C . ASP B 1 105 ? -12.516 21.016 -1.984 1 67.19 105 ASP B C 1
ATOM 2106 O O . ASP B 1 105 ? -13.297 21.828 -1.478 1 67.19 105 ASP B O 1
ATOM 2110 N N . ARG B 1 106 ? -11.211 21.156 -1.882 1 72.06 106 ARG B N 1
ATOM 2111 C CA . ARG B 1 106 ? -10.523 22.297 -1.298 1 72.06 106 ARG B CA 1
ATOM 2112 C C . ARG B 1 106 ? -10.555 22.234 0.226 1 72.06 106 ARG B C 1
ATOM 2114 O O . ARG B 1 106 ? -10.102 23.172 0.898 1 72.06 106 ARG B O 1
ATOM 2121 N N . ILE B 1 107 ? -11.133 21.188 0.688 1 74 107 ILE B N 1
ATOM 2122 C CA . ILE B 1 107 ? -11.125 20.984 2.133 1 74 107 ILE B CA 1
ATOM 2123 C C . ILE B 1 107 ? -9.734 20.516 2.574 1 74 107 ILE B C 1
ATOM 2125 O O . ILE B 1 107 ? -9.133 19.656 1.94 1 74 107 ILE B O 1
ATOM 2129 N N . ILE B 1 108 ? -9.188 21.172 3.602 1 81.62 108 ILE B N 1
ATOM 2130 C CA . ILE B 1 108 ? -7.898 20.781 4.16 1 81.62 108 ILE B CA 1
ATOM 2131 C C . ILE B 1 108 ? -8.109 19.797 5.309 1 81.62 108 ILE B C 1
ATOM 2133 O O . ILE B 1 108 ? -8.945 20.031 6.188 1 81.62 108 ILE B O 1
ATOM 2137 N N . LYS B 1 109 ? -7.426 18.766 5.23 1 84.12 109 LYS B N 1
ATOM 2138 C CA . LYS B 1 109 ? -7.453 17.766 6.293 1 84.12 109 LYS B CA 1
ATOM 2139 C C . LYS B 1 109 ? -6.094 17.656 6.977 1 84.12 109 LYS B C 1
ATOM 2141 O O . LYS B 1 109 ? -5.062 17.969 6.379 1 84.12 109 LYS B O 1
ATOM 2146 N N . THR B 1 110 ? -6.164 17.281 8.234 1 88.75 110 THR B N 1
ATOM 2147 C CA . THR B 1 110 ? -4.941 17.109 9.008 1 88.75 110 THR B CA 1
ATOM 2148 C C . THR B 1 110 ? -4.656 15.625 9.25 1 88.75 110 THR B C 1
ATOM 2150 O O . THR B 1 110 ? -5.539 14.883 9.68 1 88.75 110 THR B O 1
ATOM 2153 N N . LEU B 1 111 ? -3.482 15.227 8.891 1 92.5 111 LEU B N 1
ATOM 2154 C CA . LEU B 1 111 ? -2.98 13.906 9.25 1 92.5 111 LEU B CA 1
ATOM 2155 C C . LEU B 1 111 ? -2.049 13.984 10.453 1 92.5 111 LEU B C 1
ATOM 2157 O O . LEU B 1 111 ? -1.071 14.734 10.438 1 92.5 111 LEU B O 1
ATOM 2161 N N . TYR B 1 112 ? -2.369 13.211 11.398 1 90.44 112 TYR B N 1
ATOM 2162 C CA . TYR B 1 112 ? -1.543 13.227 12.602 1 90.44 112 TYR B CA 1
ATOM 2163 C C . TYR B 1 112 ? -0.413 12.203 12.5 1 90.44 112 TYR B C 1
ATOM 2165 O O . TYR B 1 112 ? -0.529 11.211 11.781 1 90.44 112 TYR B O 1
ATOM 2173 N N . ASN B 1 113 ? 0.664 12.5 13.148 1 90.88 113 ASN B N 1
ATOM 2174 C CA . ASN B 1 113 ? 1.799 11.594 13.305 1 90.88 113 ASN B CA 1
ATOM 2175 C C . ASN B 1 113 ? 2.445 11.273 11.961 1 90.88 113 ASN B C 1
ATOM 2177 O O . ASN B 1 113 ? 2.807 10.125 11.703 1 90.88 113 ASN B O 1
ATOM 2181 N N . GLY B 1 114 ? 2.467 12.289 11.156 1 96.19 114 GLY B N 1
ATOM 2182 C CA . GLY B 1 114 ? 3.17 12.141 9.898 1 96.19 114 GLY B CA 1
ATOM 2183 C C . GLY B 1 114 ? 4.676 12.086 10.055 1 96.19 114 GLY B C 1
ATOM 2184 O O . GLY B 1 114 ? 5.23 12.648 11 1 96.19 114 GLY B O 1
ATOM 2185 N N . ARG B 1 115 ? 5.355 11.422 9.148 1 97 115 ARG B N 1
ATOM 2186 C CA . ARG B 1 115 ? 6.809 11.312 9.125 1 97 115 ARG B CA 1
ATOM 2187 C C . ARG B 1 115 ? 7.395 12.047 7.922 1 97 115 ARG B C 1
ATOM 2189 O O . ARG B 1 115 ? 6.91 11.891 6.801 1 97 115 ARG B O 1
ATOM 2196 N N . HIS B 1 116 ? 8.352 12.828 8.227 1 97 116 HIS B N 1
ATOM 2197 C CA . HIS B 1 116 ? 9.133 13.484 7.18 1 97 116 HIS B CA 1
ATOM 2198 C C . HIS B 1 116 ? 10.273 12.594 6.707 1 97 116 HIS B C 1
ATOM 2200 O O . HIS B 1 116 ? 11.273 12.43 7.414 1 97 116 HIS B O 1
ATOM 2206 N N . VAL B 1 117 ? 10.125 12.031 5.512 1 96.69 117 VAL B N 1
ATOM 2207 C CA . VAL B 1 117 ? 11.094 11.086 4.957 1 96.69 117 VAL B CA 1
ATOM 2208 C C . VAL B 1 117 ? 11.688 11.656 3.674 1 96.69 117 VAL B C 1
ATOM 2210 O O . VAL B 1 117 ? 11.031 11.672 2.629 1 96.69 117 VAL B O 1
ATOM 2213 N N . LEU B 1 118 ? 12.914 11.969 3.652 1 92.31 118 LEU B N 1
ATOM 2214 C CA . LEU B 1 118 ? 13.555 12.789 2.625 1 92.31 118 LEU B CA 1
ATOM 2215 C C . LEU B 1 118 ? 13.703 12.008 1.322 1 92.31 118 LEU B C 1
ATOM 2217 O O . LEU B 1 118 ? 13.57 12.578 0.236 1 92.31 118 LEU B O 1
ATOM 2221 N N . GLU B 1 119 ? 13.875 10.758 1.35 1 94.25 119 GLU B N 1
ATOM 2222 C CA . GLU B 1 119 ? 14.219 9.969 0.17 1 94.25 119 GLU B CA 1
ATOM 2223 C C . GLU B 1 119 ? 12.969 9.57 -0.613 1 94.25 119 GLU B C 1
ATOM 2225 O O . GLU B 1 119 ? 13.07 9.086 -1.74 1 94.25 119 GLU B O 1
ATOM 2230 N N . LEU B 1 120 ? 11.836 9.82 -0.064 1 94.06 120 LEU B N 1
ATOM 2231 C CA . LEU B 1 120 ? 10.602 9.422 -0.736 1 94.06 120 LEU B CA 1
ATOM 2232 C C . LEU B 1 120 ? 10.312 10.328 -1.925 1 94.06 120 LEU B C 1
ATOM 2234 O O . LEU B 1 120 ? 10.781 11.469 -1.972 1 94.06 120 LEU B O 1
ATOM 2238 N N . LYS B 1 121 ? 9.523 9.758 -2.887 1 91.06 121 LYS B N 1
ATOM 2239 C CA . LYS B 1 121 ? 9.141 10.523 -4.07 1 91.06 121 LYS B CA 1
ATOM 2240 C C . LYS B 1 121 ? 7.637 10.766 -4.109 1 91.06 121 LYS B C 1
ATOM 2242 O O . LYS B 1 121 ? 7.148 11.539 -4.934 1 91.06 121 LYS B O 1
ATOM 2247 N N . LYS B 1 122 ? 6.926 10.117 -3.268 1 91.19 122 LYS B N 1
ATOM 2248 C CA . LYS B 1 122 ? 5.477 10.266 -3.166 1 91.19 122 LYS B CA 1
ATOM 2249 C C . LYS B 1 122 ? 5.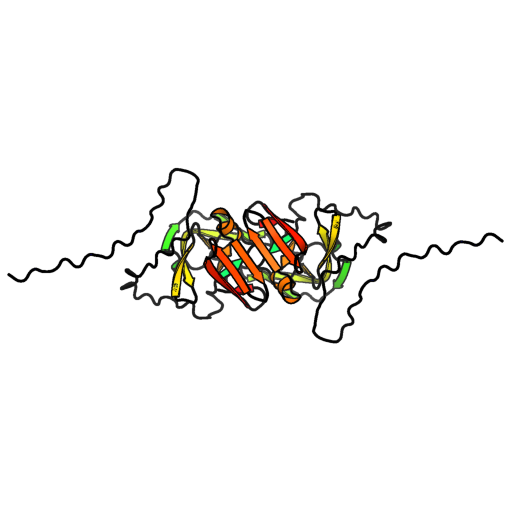043 10.461 -1.715 1 91.19 122 LYS B C 1
ATOM 2251 O O . LYS B 1 122 ? 5.867 10.367 -0.8 1 91.19 122 LYS B O 1
ATOM 2256 N N . ASN B 1 123 ? 3.742 10.773 -1.587 1 94.12 123 ASN B N 1
ATOM 2257 C CA . ASN B 1 123 ? 3.166 11.023 -0.271 1 94.12 123 ASN B CA 1
ATOM 2258 C C . ASN B 1 123 ? 2.156 9.953 0.119 1 94.12 123 ASN B C 1
ATOM 2260 O O . ASN B 1 123 ? 0.952 10.125 -0.07 1 94.12 123 ASN B O 1
ATOM 2264 N N . PRO B 1 124 ? 2.59 8.867 0.737 1 96.25 124 PRO B N 1
ATOM 2265 C CA . PRO B 1 124 ? 1.632 7.828 1.118 1 96.25 124 PRO B CA 1
ATOM 2266 C C . PRO B 1 124 ? 0.833 8.195 2.367 1 96.25 124 PRO B C 1
ATOM 2268 O O . PRO B 1 124 ? 1.404 8.664 3.354 1 96.25 124 PRO B O 1
ATOM 2271 N N . ILE B 1 125 ? -0.445 8.055 2.25 1 96.56 125 ILE B N 1
ATOM 2272 C CA . ILE B 1 125 ? -1.348 8.078 3.395 1 96.56 125 ILE B CA 1
ATOM 2273 C C . ILE B 1 125 ? -1.588 6.656 3.893 1 96.56 125 ILE B C 1
ATOM 2275 O O . ILE B 1 125 ? -2.074 5.805 3.145 1 96.56 125 ILE B O 1
ATOM 2279 N N . SER B 1 126 ? -1.237 6.391 5.121 1 97.25 126 SER B N 1
ATOM 2280 C CA . SER B 1 126 ? -1.348 5.051 5.691 1 97.25 126 SER B CA 1
ATOM 2281 C C . SER B 1 126 ? -2.789 4.727 6.066 1 97.25 126 SER B C 1
ATOM 2283 O O . SER B 1 126 ? -3.33 5.289 7.02 1 97.25 126 SER B O 1
ATOM 2285 N N . LEU B 1 127 ? -3.377 3.754 5.41 1 97.19 127 LEU B N 1
ATOM 2286 C CA . LEU B 1 127 ? -4.734 3.324 5.73 1 97.19 127 LEU B CA 1
ATOM 2287 C C . LEU B 1 127 ? -4.77 2.59 7.066 1 97.19 127 LEU B C 1
ATOM 2289 O O . LEU B 1 127 ? -5.754 2.678 7.805 1 97.19 127 LEU B O 1
ATOM 2293 N N . ASP B 1 128 ? -3.65 1.945 7.375 1 93.75 128 ASP B N 1
ATOM 2294 C CA . ASP B 1 128 ? -3.527 1.284 8.672 1 93.75 128 ASP B CA 1
ATOM 2295 C C . ASP B 1 128 ? -3.607 2.295 9.812 1 93.75 128 ASP B C 1
ATOM 2297 O O . ASP B 1 128 ? -4.262 2.043 10.828 1 93.75 128 ASP B O 1
ATOM 2301 N N . THR B 1 129 ? -2.967 3.383 9.664 1 94.12 129 THR B N 1
ATOM 2302 C CA . THR B 1 129 ? -2.965 4.43 10.68 1 94.12 129 THR B CA 1
ATOM 2303 C C . THR B 1 129 ? -4.352 5.0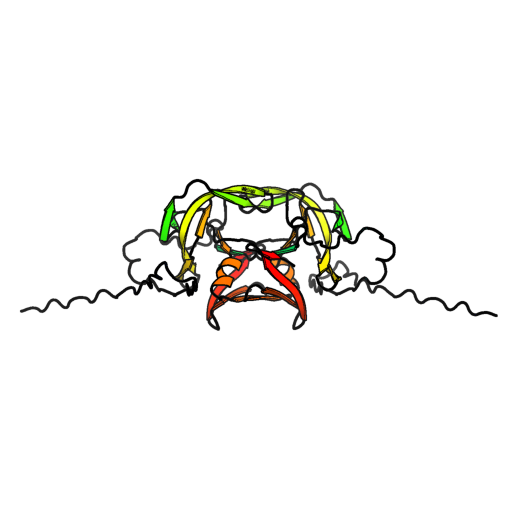43 10.828 1 94.12 129 THR B C 1
ATOM 2305 O O . THR B 1 129 ? -4.762 5.406 11.93 1 94.12 129 THR B O 1
ATOM 2308 N N . LEU B 1 130 ? -5.098 5.133 9.773 1 94.75 130 LEU B N 1
ATOM 2309 C CA . LEU B 1 130 ? -6.449 5.688 9.812 1 94.75 130 LEU B CA 1
ATOM 2310 C C . LEU B 1 130 ? -7.43 4.691 10.422 1 94.75 130 LEU B C 1
ATOM 2312 O O . LEU B 1 130 ? -8.477 5.082 10.945 1 94.75 130 LEU B O 1
ATOM 2316 N N . ASP B 1 131 ? -7.066 3.432 10.328 1 94.12 131 ASP B N 1
ATOM 2317 C CA . ASP B 1 131 ? -7.906 2.361 10.859 1 94.12 131 ASP B CA 1
ATOM 2318 C C . ASP B 1 131 ? -8.086 2.504 12.367 1 94.12 131 ASP B C 1
ATOM 2320 O O . ASP B 1 131 ? -9.18 2.309 12.891 1 94.12 131 ASP B O 1
ATOM 2324 N N . SER B 1 132 ? -7.062 2.895 13.031 1 88.19 132 SER B N 1
ATOM 2325 C CA . SER B 1 132 ? -7.027 2.904 14.492 1 88.19 132 SER B CA 1
ATOM 2326 C C . SER B 1 132 ? -8.055 3.873 15.062 1 88.19 132 SER B C 1
ATOM 2328 O O . SER B 1 132 ? -8.812 3.52 15.961 1 88.19 132 SER B O 1
ATOM 2330 N N . PRO B 1 133 ? -8.172 5.082 14.555 1 89.94 133 PRO B N 1
ATOM 2331 C CA . PRO B 1 133 ? -9.18 5.996 15.086 1 89.94 133 PRO B CA 1
ATOM 2332 C C . PRO B 1 133 ? -10.586 5.672 14.586 1 89.94 133 PRO B C 1
ATOM 2334 O O . PRO B 1 133 ? -11.531 6.426 14.852 1 89.94 133 PRO B O 1
ATOM 2337 N N . GLY B 1 134 ? -10.789 4.617 13.75 1 92.38 134 GLY B N 1
ATOM 2338 C CA . GLY B 1 134 ? -12.133 4.137 13.461 1 92.38 134 GLY B CA 1
ATOM 2339 C C . GLY B 1 134 ? -12.562 4.387 12.023 1 92.38 134 GLY B C 1
ATOM 2340 O O . GLY B 1 134 ? -13.719 4.141 11.664 1 92.38 134 GLY B O 1
ATOM 2341 N N . TYR B 1 135 ? -11.688 4.875 11.172 1 94.94 135 TYR B N 1
ATOM 2342 C CA . TYR B 1 135 ? -12.031 5.047 9.766 1 94.94 135 TYR B CA 1
ATOM 2343 C C . TYR B 1 135 ? -12.172 3.701 9.062 1 94.94 135 TYR B C 1
ATOM 2345 O O . TYR B 1 135 ? -11.594 2.705 9.5 1 94.94 135 TYR B O 1
ATOM 2353 N N . GLU B 1 136 ? -12.992 3.797 8.086 1 97.38 136 GLU B N 1
ATOM 2354 C CA . GLU B 1 136 ? -13.172 2.662 7.188 1 97.38 136 GLU B CA 1
ATOM 2355 C C . GLU B 1 136 ? -12.742 3.008 5.766 1 97.38 136 GLU B C 1
ATOM 2357 O O . GLU B 1 136 ? -12.672 4.184 5.402 1 97.38 136 GLU B O 1
ATOM 2362 N N . TYR B 1 137 ? -12.305 2.043 5.047 1 96.88 137 TYR B N 1
ATOM 2363 C CA . TYR B 1 137 ? -12.031 2.32 3.643 1 96.88 137 TYR B CA 1
ATOM 2364 C C . TYR B 1 137 ? -12.57 1.207 2.752 1 96.88 137 TYR B C 1
ATOM 2366 O O . TYR B 1 137 ? -12.664 0.053 3.176 1 96.88 137 TYR B O 1
ATOM 2374 N N . LYS B 1 138 ? -13.039 1.618 1.614 1 97.75 138 LYS B N 1
ATOM 2375 C CA . LYS B 1 138 ? -13.68 0.765 0.621 1 97.75 138 LYS B CA 1
ATOM 2376 C C . LYS B 1 138 ? -13.164 1.062 -0.782 1 97.75 138 LYS B C 1
ATOM 2378 O O . LYS B 1 138 ? -13.148 2.219 -1.212 1 97.75 138 LYS B O 1
ATOM 2383 N N . GLY B 1 139 ? -12.719 0.016 -1.384 1 97.69 139 GLY B N 1
ATOM 2384 C CA . GLY B 1 139 ? -12.25 0.155 -2.752 1 97.69 139 GLY B CA 1
ATOM 2385 C C . GLY B 1 139 ? -13.023 -0.703 -3.738 1 97.69 139 GLY B C 1
ATOM 2386 O O . GLY B 1 139 ? -13.344 -1.856 -3.445 1 97.69 139 GLY B O 1
ATOM 2387 N N . LYS B 1 140 ? -13.383 -0.077 -4.855 1 97.06 140 LYS B N 1
ATOM 2388 C CA . LYS B 1 140 ? -14.07 -0.766 -5.941 1 97.06 140 LYS B CA 1
ATOM 2389 C C . LYS B 1 140 ? -14.125 0.101 -7.195 1 97.06 140 LYS B C 1
ATOM 2391 O O . LYS B 1 140 ? -14.352 1.311 -7.113 1 97.06 140 LYS B O 1
ATOM 2396 N N . GLY B 1 141 ? -13.977 -0.58 -8.312 1 96.25 141 GLY B N 1
ATOM 2397 C CA . GLY B 1 141 ? -14.203 0.109 -9.57 1 96.25 141 GLY B CA 1
ATOM 2398 C C . GLY B 1 141 ? -13.258 1.276 -9.789 1 96.25 141 GLY B C 1
ATOM 2399 O O . GLY B 1 141 ? -13.664 2.328 -10.281 1 96.25 141 GLY B O 1
ATOM 2400 N N . GLY B 1 142 ? -12.094 1.177 -9.32 1 96.75 142 GLY B N 1
ATOM 2401 C CA . GLY B 1 142 ? -11.078 2.193 -9.555 1 96.75 142 GLY B CA 1
ATOM 2402 C C . GLY B 1 142 ? -11.141 3.34 -8.562 1 96.75 142 GLY B C 1
ATOM 2403 O O . GLY B 1 142 ? -10.516 4.383 -8.773 1 96.75 142 GLY B O 1
ATOM 2404 N N . VAL B 1 143 ? -12 3.18 -7.539 1 97.56 143 VAL B N 1
ATOM 2405 C CA . VAL B 1 143 ? -12.141 4.23 -6.535 1 97.56 143 VAL B CA 1
ATOM 2406 C C . VAL B 1 143 ? -11.906 3.648 -5.145 1 97.56 143 VAL B C 1
ATOM 2408 O O . VAL B 1 143 ? -12.398 2.566 -4.824 1 97.56 143 VAL B O 1
ATOM 2411 N N . LEU B 1 144 ? -11.078 4.297 -4.387 1 97.25 144 LEU B N 1
ATOM 2412 C CA . LEU B 1 144 ? -10.867 3.961 -2.982 1 97.25 144 LEU B CA 1
ATOM 2413 C C . LEU B 1 144 ? -11.328 5.098 -2.078 1 97.25 144 LEU B C 1
ATOM 2415 O O . LEU B 1 144 ? -10.867 6.23 -2.207 1 97.25 144 LEU B O 1
ATOM 2419 N N . LYS B 1 145 ? -12.281 4.777 -1.179 1 96.81 145 LYS B N 1
ATOM 2420 C CA . LYS B 1 145 ? -12.852 5.781 -0.283 1 96.81 145 LYS B CA 1
ATOM 2421 C C . LYS B 1 145 ? -12.469 5.5 1.169 1 96.81 145 LYS B C 1
ATOM 2423 O O . LYS B 1 145 ? -12.422 4.34 1.589 1 96.81 145 LYS B O 1
ATOM 2428 N N . VAL B 1 146 ? -12.164 6.531 1.873 1 95.5 146 VAL B N 1
ATOM 2429 C CA . VAL B 1 146 ? -12.023 6.484 3.324 1 95.5 146 VAL B CA 1
ATOM 2430 C C . VAL B 1 146 ? -13.242 7.121 3.984 1 95.5 146 VAL B C 1
ATOM 2432 O O . VAL B 1 146 ? -13.656 8.219 3.607 1 95.5 146 VAL B O 1
ATOM 2435 N N . LEU B 1 147 ? -13.789 6.422 4.949 1 95.06 147 LEU B N 1
ATOM 2436 C CA . LEU B 1 147 ? -15.055 6.852 5.535 1 95.06 147 LEU B CA 1
ATOM 2437 C C . LEU B 1 147 ? -14.922 7.016 7.047 1 95.06 147 LEU B C 1
ATOM 2439 O O . LEU B 1 147 ? -14.234 6.238 7.703 1 95.06 147 LEU B O 1
ATOM 2443 N N . ASN B 1 148 ? -15.547 7.973 7.547 1 91.56 148 ASN B N 1
ATOM 2444 C CA . ASN B 1 148 ? -15.914 8.125 8.953 1 91.56 148 ASN B CA 1
ATOM 2445 C C . ASN B 1 148 ? -17.422 7.996 9.156 1 91.56 148 ASN B C 1
ATOM 2447 O O . ASN B 1 148 ? -18.156 8.961 8.969 1 91.56 148 ASN B O 1
ATOM 2451 N N . GLY B 1 149 ? -17.844 6.785 9.586 1 90.88 149 GLY B N 1
ATOM 2452 C CA . GLY B 1 149 ? -19.281 6.512 9.492 1 90.88 149 GLY B CA 1
ATOM 2453 C C . GLY B 1 149 ? -19.797 6.523 8.07 1 90.88 149 GLY B C 1
ATOM 2454 O O . GLY B 1 149 ? -19.297 5.801 7.211 1 90.88 149 GLY B O 1
ATOM 2455 N N . VAL B 1 150 ? -20.766 7.359 7.824 1 91.25 150 VAL B N 1
ATOM 2456 C CA . VAL B 1 150 ? -21.375 7.402 6.496 1 91.25 150 VAL B CA 1
ATOM 2457 C C . VAL B 1 150 ? -20.688 8.469 5.648 1 91.25 150 VAL B C 1
ATOM 2459 O O . VAL B 1 150 ? -20.906 8.547 4.438 1 91.25 150 VAL B O 1
ATOM 2462 N N . LEU B 1 151 ? -19.797 9.219 6.27 1 89.38 151 LEU B N 1
ATOM 2463 C CA . LEU B 1 151 ? -19.188 10.352 5.59 1 89.38 151 LEU B CA 1
ATOM 2464 C C . LEU B 1 151 ? -17.906 9.914 4.871 1 89.38 151 LEU B C 1
ATOM 2466 O O . LEU B 1 151 ? -17.016 9.32 5.484 1 89.38 151 LEU B O 1
ATOM 2470 N N . VAL B 1 152 ? -17.844 10.18 3.57 1 92.44 152 VAL B N 1
ATOM 2471 C CA . VAL B 1 152 ? -16.609 10 2.822 1 92.44 152 VAL B CA 1
ATOM 2472 C C . VAL B 1 152 ? -15.656 11.156 3.109 1 92.44 152 VAL B C 1
ATOM 2474 O O . VAL B 1 152 ? -15.969 12.312 2.807 1 92.44 152 VAL B O 1
ATOM 2477 N N . VAL B 1 153 ? -14.477 10.828 3.689 1 90.88 153 VAL B N 1
ATOM 2478 C CA . VAL B 1 153 ? -13.57 11.898 4.094 1 90.88 153 VAL B CA 1
ATOM 2479 C C . VAL B 1 153 ? -12.406 11.984 3.105 1 90.88 153 VAL B C 1
ATOM 2481 O O . VAL B 1 153 ? -11.734 13.016 3.018 1 90.88 153 VAL B O 1
ATOM 2484 N N . MET B 1 154 ? -12.078 10.922 2.402 1 92 154 MET B N 1
ATOM 2485 C CA . MET B 1 154 ? -11.094 10.898 1.326 1 92 154 MET B CA 1
ATOM 2486 C C . MET B 1 154 ? -11.562 10.016 0.177 1 92 154 MET B C 1
ATOM 2488 O O . MET B 1 154 ? -12.281 9.039 0.394 1 92 154 MET B O 1
ATOM 2492 N N . LYS B 1 155 ? -11.18 10.484 -1.015 1 93.12 155 LYS B N 1
ATOM 2493 C CA . LYS B 1 155 ? -11.469 9.703 -2.215 1 93.12 155 LYS B CA 1
ATOM 2494 C C . LYS B 1 155 ? -10.258 9.664 -3.145 1 93.12 155 LYS B C 1
ATOM 2496 O O . LYS B 1 155 ? -9.758 10.711 -3.57 1 93.12 155 LYS B O 1
ATOM 2501 N N . GLY B 1 156 ? -9.75 8.477 -3.318 1 94.44 156 GLY B N 1
ATOM 2502 C CA . GLY B 1 156 ? -8.672 8.266 -4.27 1 94.44 156 GLY B CA 1
ATOM 2503 C C . GLY B 1 156 ? -9.133 7.629 -5.566 1 94.44 156 GLY B C 1
ATOM 2504 O O . GLY B 1 156 ? -10 6.75 -5.559 1 94.44 156 GLY B O 1
ATOM 2505 N N . MET B 1 157 ? -8.562 8.078 -6.664 1 95.19 157 MET B N 1
ATOM 2506 C CA . MET B 1 157 ? -8.844 7.512 -7.98 1 95.19 157 MET B CA 1
ATOM 2507 C C . MET B 1 157 ? -7.66 6.691 -8.484 1 95.19 157 MET B C 1
ATOM 2509 O O . MET B 1 157 ? -6.508 7.109 -8.344 1 95.19 157 MET B O 1
ATOM 2513 N N . LYS B 1 158 ? -8.062 5.543 -8.984 1 95.19 158 LYS B N 1
ATOM 2514 C CA . LYS B 1 158 ? -7.02 4.68 -9.539 1 95.19 158 LYS B CA 1
ATOM 2515 C C . LYS B 1 158 ? -6.312 5.352 -10.711 1 95.19 158 LYS B C 1
ATOM 2517 O O . LYS B 1 158 ? -6.961 5.816 -11.648 1 95.19 158 LYS B O 1
ATOM 2522 N N . HIS B 1 159 ? -5.004 5.504 -10.555 1 93.19 159 HIS B N 1
ATOM 2523 C CA . HIS B 1 159 ? -4.137 6.062 -11.586 1 93.19 159 HIS B CA 1
ATOM 2524 C C . HIS B 1 159 ? -2.777 5.371 -11.594 1 93.19 159 HIS B C 1
ATOM 2526 O O . HIS B 1 159 ? -2.039 5.426 -10.609 1 93.19 159 HIS B O 1
ATOM 2532 N N . ASN B 1 160 ? -2.416 4.695 -12.648 1 88.75 160 ASN B N 1
ATOM 2533 C CA . ASN B 1 160 ? -1.138 4.016 -12.828 1 88.75 160 ASN B CA 1
ATOM 2534 C C . ASN B 1 160 ? -0.832 3.078 -11.664 1 88.75 160 ASN B C 1
ATOM 2536 O O . ASN B 1 160 ? 0.273 3.1 -11.117 1 88.75 160 ASN B O 1
ATOM 2540 N N . GLY B 1 161 ? -1.793 2.352 -11.211 1 90.38 161 GLY B N 1
ATOM 2541 C CA . GLY B 1 161 ? -1.583 1.288 -10.242 1 90.38 161 GLY B CA 1
ATOM 2542 C C . GLY B 1 161 ? -1.656 1.769 -8.805 1 90.38 161 GLY B C 1
ATOM 2543 O O . GLY B 1 161 ? -1.304 1.032 -7.879 1 90.38 161 GLY B O 1
ATOM 2544 N N . ARG B 1 162 ? -2.094 3 -8.648 1 93.31 162 ARG B N 1
ATOM 2545 C CA . ARG B 1 162 ? -2.213 3.578 -7.309 1 93.31 162 ARG B CA 1
ATOM 2546 C C . ARG B 1 162 ? -3.514 4.363 -7.168 1 93.31 162 ARG B C 1
ATOM 2548 O O . ARG B 1 162 ? -4.133 4.734 -8.164 1 93.31 162 ARG B O 1
ATOM 2555 N N . TYR B 1 163 ? -3.943 4.535 -5.938 1 95.62 163 TYR B N 1
ATOM 2556 C CA . TYR B 1 163 ? -5.109 5.367 -5.672 1 95.62 163 TYR B CA 1
ATOM 2557 C C . TYR B 1 163 ? -4.695 6.766 -5.234 1 95.62 163 TYR B C 1
ATOM 2559 O O . TYR B 1 163 ? -4.266 6.965 -4.094 1 95.62 163 TYR B O 1
ATOM 2567 N N . ILE B 1 164 ? -4.871 7.703 -6.148 1 93.94 164 ILE B N 1
ATOM 2568 C CA . ILE B 1 164 ? -4.383 9.062 -5.949 1 93.94 164 ILE B CA 1
ATOM 2569 C C . ILE B 1 164 ? -5.539 9.977 -5.543 1 93.94 164 ILE B C 1
ATOM 2571 O O . ILE B 1 164 ? -6.633 9.891 -6.105 1 93.94 164 ILE B O 1
ATOM 2575 N N . LEU B 1 165 ? -5.254 10.805 -4.535 1 91.75 165 LEU B N 1
ATOM 2576 C CA . LEU B 1 165 ? -6.277 11.75 -4.098 1 91.75 165 LEU B CA 1
ATOM 2577 C C . LEU B 1 165 ? -6.543 12.805 -5.172 1 91.75 165 LEU B C 1
ATOM 2579 O O . LEU B 1 165 ? -5.629 13.188 -5.906 1 91.75 165 LEU B O 1
#

Foldseek 3Di:
DPPPPPPPDPPLPPVPPDPDDPLCLVPQPLSQPPPPVPPVPPPPPPVPPPPQEWEFADQPDPAWEDQDCVQAPDKDFDDWDWDADPVRDIWTFGIWFWGWDQAPVRRITIDGTYTHTNPDRYTYDHPNVVVSSPWDWDDDDQKIFIDDVVDTPHIFGHDPNTTTD/DDPPPDPPDDPLPPVPPDPDDPLCLVPQPLSQPPPPVPPVPPPPPPVPPPPQEWEFADQPDPAWEDQDPVQAPDKDFDDWDWDADPVRDIWTFGIWFWGWDQAPVRRITIDGTYTHTNPDRYTYDHPNVVVSSPWDWDDDDQKIFIDDVVDTPHIFGHDPNTTTD

Sequence (330 aa):
MNGKGKSVSPLATVVVVERDSYEVKLVLAATVFTKAYEHVSGDILETSNSSETSWILDSGCSYHKCPNQELFATYEKIERDKILMGNNNACKVVGIDMMWIKMFDRIIKTLYNGRHVLELKKNPISLDTLDSPGYEYKGKGGVLKVLNGVLVVMKGMKHNGRYILMNGKGKSVSPLATVVVVERDSYEVKLVLAATVFTKAYEHVSGDILETSNSSETSWILDSGCSYHKCPNQELFATYEKIERDKILMGNNNACKVVGIDMMWIKMFDRIIKTLYNGRHVLELKKNPISLDTLDSPGYEYKGKGGVLKVLNGVLVVMKGMKHNGRYIL

InterPro domains:
  IPR054722 Retrovirus-related Pol polyprotein from transposon TNT 1-94-like, beta-barrel domain [PF22936] (55-135)

Radius of gyration: 23.87 Å; Cα contacts (8 Å, |Δi|>4): 695; chains: 2; bounding box: 39×119×56 Å

pLDDT: mean 72.34, std 29.42, range [23.06, 97.75]

Organism: Punica granatum (NCBI:txid22663)